Protein AF-A0A2V9R2Q7-F1 (afdb_monomer_lite)

pLDDT: mean 81.93, std 16.98, range [37.38, 98.0]

Radius of gyration: 19.78 Å; chains: 1; bounding box: 50×40×57 Å

Secondary structure (DSSP, 8-state):
-HHHHHHHHHHHS-HHHHHHHHHHGGGS---HHHHHHHHHHHHHHH-GGG--HHHHHHHHHTT--HHHHHHHHHHHHHHHHHHHHHHHTTPPP-S--SSPPPPPPTT--TT------PPSP----SS-PPP-TT----S--S------S---S-HHHHHHTTT-HHHHHHHHHHHHHHHS--SSS-HHHHHHHHHHHHHHTT-HHHHHHHHHHHHHTT--HHHHHHHHTTPPPTT--HHHHHHHHHHHHHHH-GGG--HHHHHHHHHTT--HHHHHHHHHHHHHHHHHHHHHHHTTPPPP-

Structure (mmCIF, N/CA/C/O backbone):
data_AF-A0A2V9R2Q7-F1
#
_entry.id   AF-A0A2V9R2Q7-F1
#
loop_
_atom_site.group_PDB
_atom_site.id
_atom_site.type_symbol
_atom_site.label_atom_id
_atom_site.label_alt_id
_atom_site.label_comp_id
_atom_site.label_asym_id
_atom_site.label_entity_id
_atom_site.label_seq_id
_atom_site.pdbx_PDB_ins_code
_atom_site.Cartn_x
_atom_site.Cartn_y
_atom_site.Cartn_z
_atom_site.occupancy
_atom_site.B_iso_or_equiv
_atom_site.auth_seq_id
_atom_site.auth_comp_id
_atom_site.auth_asym_id
_atom_site.auth_atom_id
_atom_site.pdbx_PDB_model_num
ATOM 1 N N . MET A 1 1 ? -7.959 -0.385 -14.660 1.00 57.62 1 MET A N 1
ATOM 2 C CA . MET A 1 1 ? -6.862 -0.738 -15.606 1.00 57.62 1 MET A CA 1
ATOM 3 C C . MET A 1 1 ? -6.967 -0.140 -17.021 1.00 57.62 1 MET A C 1
ATOM 5 O O . MET A 1 1 ? -5.921 0.057 -17.625 1.00 57.62 1 MET A O 1
ATOM 9 N N . SER A 1 2 ? -8.146 0.167 -17.587 1.00 67.38 2 SER A N 1
ATOM 10 C CA . SER A 1 2 ? -8.233 0.651 -18.987 1.00 67.38 2 SER A CA 1
ATOM 11 C C . SER A 1 2 ? -7.605 2.036 -19.244 1.00 67.38 2 SER A C 1
ATOM 13 O O . SER A 1 2 ? -7.045 2.232 -20.315 1.00 67.38 2 SER A O 1
ATOM 15 N N . ALA A 1 3 ? -7.574 2.942 -18.256 1.00 76.56 3 ALA A N 1
ATOM 16 C CA . ALA A 1 3 ? -6.964 4.275 -18.411 1.00 76.56 3 ALA A CA 1
ATOM 17 C C . ALA A 1 3 ? -5.464 4.257 -18.694 1.00 76.56 3 ALA A C 1
ATOM 19 O O . ALA A 1 3 ? -5.002 4.916 -19.617 1.00 76.56 3 ALA A O 1
ATOM 20 N N . HIS A 1 4 ? -4.689 3.489 -17.931 1.00 84.06 4 HIS A N 1
ATOM 21 C CA . HIS A 1 4 ? -3.241 3.446 -18.133 1.00 84.06 4 HIS A CA 1
ATOM 22 C C . HIS A 1 4 ? -2.857 2.776 -19.455 1.00 84.06 4 HIS A C 1
ATOM 24 O O . HIS A 1 4 ? -1.899 3.203 -20.091 1.00 84.06 4 HIS A O 1
ATOM 30 N N . ALA A 1 5 ? -3.643 1.798 -19.915 1.00 83.56 5 ALA A N 1
ATOM 31 C CA . ALA A 1 5 ? -3.468 1.226 -21.246 1.00 83.56 5 ALA A CA 1
ATOM 32 C C . ALA A 1 5 ? -3.786 2.242 -22.359 1.00 83.56 5 ALA A C 1
ATOM 34 O O . ALA A 1 5 ? -3.078 2.280 -23.359 1.00 83.56 5 ALA A O 1
ATOM 35 N N . GLU A 1 6 ? -4.789 3.106 -22.176 1.00 84.38 6 GLU A N 1
ATOM 36 C CA . GLU A 1 6 ? -5.067 4.208 -23.106 1.00 84.38 6 GLU A CA 1
ATOM 37 C C . GLU A 1 6 ? -3.964 5.269 -23.122 1.00 84.38 6 GLU A C 1
ATOM 39 O O . GLU A 1 6 ? -3.546 5.693 -24.197 1.00 84.38 6 GLU A O 1
ATOM 44 N N . PHE A 1 7 ? -3.427 5.654 -21.960 1.00 86.31 7 PHE A N 1
ATOM 45 C CA . PHE A 1 7 ? -2.270 6.553 -21.907 1.00 86.31 7 PHE A CA 1
ATOM 46 C C . PHE A 1 7 ? -1.055 5.951 -22.610 1.00 86.31 7 PHE A C 1
ATOM 48 O O . PHE A 1 7 ? -0.387 6.643 -23.376 1.00 86.31 7 PHE A O 1
ATOM 55 N N . LEU A 1 8 ? -0.800 4.657 -22.398 1.00 89.19 8 LEU A N 1
ATOM 56 C CA . LEU A 1 8 ? 0.270 3.947 -23.086 1.00 89.19 8 LEU A CA 1
ATOM 57 C C . LEU A 1 8 ? 0.033 3.913 -24.597 1.00 89.19 8 LEU A C 1
ATOM 59 O O . LEU A 1 8 ? 0.941 4.273 -25.334 1.00 89.19 8 LEU A O 1
ATOM 63 N N . ARG A 1 9 ? -1.177 3.567 -25.057 1.00 90.44 9 ARG A N 1
ATOM 64 C CA . ARG A 1 9 ? -1.550 3.595 -26.481 1.00 90.44 9 ARG A CA 1
ATOM 65 C C . ARG A 1 9 ? -1.327 4.979 -27.088 1.00 90.44 9 ARG A C 1
ATOM 67 O O . ARG A 1 9 ? -0.799 5.084 -28.188 1.00 90.44 9 ARG A O 1
ATOM 74 N N . ALA A 1 10 ? -1.735 6.038 -26.391 1.00 87.94 10 ALA A N 1
ATOM 75 C CA . ALA A 1 10 ? -1.569 7.409 -26.859 1.00 87.94 10 ALA A CA 1
ATOM 76 C C . ALA A 1 10 ? -0.090 7.830 -26.916 1.00 87.94 10 ALA A C 1
ATOM 78 O O . ALA A 1 10 ? 0.308 8.531 -27.841 1.00 87.94 10 ALA A O 1
ATOM 79 N N . ALA A 1 11 ? 0.734 7.393 -25.963 1.00 89.69 11 ALA A N 1
ATOM 80 C CA . ALA A 1 11 ? 2.162 7.700 -25.947 1.00 89.69 11 ALA A CA 1
ATOM 81 C C . ALA A 1 11 ? 2.956 6.883 -26.981 1.00 89.69 11 ALA A C 1
ATOM 83 O O . ALA A 1 11 ? 3.830 7.430 -27.650 1.00 89.69 11 ALA A O 1
ATOM 84 N N . SER A 1 12 ? 2.650 5.591 -27.130 1.00 90.75 12 SER A N 1
ATOM 85 C CA . SER A 1 12 ? 3.340 4.683 -28.054 1.00 90.75 12 SER A CA 1
ATOM 86 C C . SER A 1 12 ? 2.836 4.778 -29.491 1.00 90.75 12 SER A C 1
ATOM 88 O O . SER A 1 12 ? 3.541 4.363 -30.405 1.00 90.75 12 SER A O 1
ATOM 90 N N . GLN A 1 13 ? 1.614 5.287 -29.686 1.00 90.88 13 GLN A N 1
ATOM 91 C CA . GLN A 1 13 ? 0.861 5.190 -30.941 1.00 90.88 13 GLN A CA 1
ATOM 92 C C . GLN A 1 13 ? 0.660 3.731 -31.407 1.00 90.88 13 GLN A C 1
ATOM 94 O O . GLN A 1 13 ? 0.470 3.473 -32.593 1.00 90.88 13 GLN A O 1
ATOM 99 N N . ASP A 1 14 ? 0.666 2.772 -30.471 1.00 91.31 14 ASP A N 1
ATOM 100 C CA . ASP A 1 14 ? 0.547 1.337 -30.745 1.00 91.31 14 ASP A CA 1
ATOM 101 C C . ASP A 1 14 ? -0.506 0.675 -29.837 1.00 91.31 14 ASP A C 1
ATOM 103 O O . ASP A 1 14 ? -0.279 0.379 -28.657 1.00 91.31 14 ASP A O 1
ATOM 107 N N . THR A 1 15 ? -1.684 0.421 -30.416 1.00 90.44 15 THR A N 1
ATOM 108 C CA . THR A 1 15 ? -2.800 -0.275 -29.756 1.00 90.44 15 THR A CA 1
ATOM 109 C C . THR A 1 15 ? -2.480 -1.732 -29.448 1.00 90.44 15 THR A C 1
ATOM 111 O O . THR A 1 15 ? -2.948 -2.253 -28.432 1.00 90.44 15 THR A O 1
ATOM 114 N N . ASN A 1 16 ? -1.695 -2.404 -30.293 1.00 90.62 16 ASN A N 1
ATOM 115 C CA . ASN A 1 16 ? -1.351 -3.805 -30.091 1.00 90.62 16 ASN A CA 1
ATOM 116 C C . ASN A 1 16 ? -0.400 -3.944 -28.899 1.00 90.62 16 ASN A C 1
ATOM 118 O O . ASN A 1 16 ? -0.683 -4.718 -27.989 1.00 90.62 16 ASN A O 1
ATOM 122 N N . LEU A 1 17 ? 0.646 -3.116 -28.840 1.00 91.56 17 LEU A N 1
ATOM 123 C CA . LEU A 1 17 ? 1.552 -3.034 -27.694 1.00 91.56 17 LEU A CA 1
ATOM 124 C C . LEU A 1 17 ? 0.785 -2.767 -26.392 1.00 91.56 17 LEU A C 1
ATOM 126 O O . LEU A 1 17 ? 0.946 -3.502 -25.419 1.00 91.56 17 LEU A O 1
ATOM 130 N N . ALA A 1 18 ? -0.089 -1.754 -26.380 1.00 90.50 18 ALA A N 1
ATOM 131 C CA . ALA A 1 18 ? -0.873 -1.408 -25.195 1.00 90.50 18 ALA A CA 1
ATOM 132 C C . ALA A 1 18 ? -1.818 -2.542 -24.760 1.00 90.50 18 ALA A C 1
ATOM 134 O O . ALA A 1 18 ? -1.948 -2.825 -23.566 1.00 90.50 18 ALA A O 1
ATOM 135 N N . THR A 1 19 ? -2.448 -3.223 -25.722 1.00 89.00 19 THR A N 1
ATOM 136 C CA . THR A 1 19 ? -3.321 -4.374 -25.454 1.00 89.00 19 THR A CA 1
ATOM 137 C C . THR A 1 19 ? -2.524 -5.546 -24.896 1.00 89.00 19 THR A C 1
ATOM 139 O O . THR A 1 19 ? -2.920 -6.120 -23.884 1.00 89.00 19 THR A O 1
ATOM 142 N N . GLN A 1 20 ? -1.380 -5.871 -25.501 1.00 91.00 20 GLN A N 1
ATOM 143 C CA . GLN A 1 20 ? -0.543 -6.979 -25.055 1.00 91.00 20 GLN A CA 1
ATOM 144 C C . GLN A 1 20 ? 0.066 -6.712 -23.683 1.00 91.00 20 GLN A C 1
ATOM 146 O O . GLN A 1 20 ? -0.009 -7.591 -22.838 1.00 91.00 20 GLN A O 1
ATOM 151 N N . ILE A 1 21 ? 0.568 -5.506 -23.396 1.00 91.25 21 ILE A N 1
ATOM 152 C CA . ILE A 1 21 ? 1.040 -5.151 -22.046 1.00 91.25 21 ILE A CA 1
ATOM 153 C C . ILE A 1 21 ? -0.077 -5.300 -21.009 1.00 91.25 21 ILE A C 1
ATOM 155 O O . ILE A 1 21 ? 0.163 -5.826 -19.924 1.00 91.25 21 ILE A O 1
ATOM 159 N N . LYS A 1 22 ? -1.306 -4.888 -21.346 1.00 86.25 22 LYS A N 1
ATOM 160 C CA . LYS A 1 22 ? -2.466 -5.028 -20.457 1.00 86.25 22 LYS A CA 1
ATOM 161 C C . LYS A 1 22 ? -2.821 -6.490 -20.163 1.00 86.25 22 LYS A C 1
ATOM 163 O O . LYS A 1 22 ? -3.274 -6.775 -19.058 1.00 86.25 22 LYS A O 1
ATOM 168 N N . THR A 1 23 ? -2.682 -7.394 -21.134 1.00 85.38 23 THR A N 1
ATOM 169 C CA . THR A 1 23 ? -3.101 -8.800 -20.984 1.00 85.38 23 THR A CA 1
ATOM 170 C C . THR A 1 23 ? -1.978 -9.736 -20.547 1.00 85.38 23 THR A C 1
ATOM 172 O O . THR A 1 23 ? -2.193 -10.593 -19.700 1.00 85.38 23 THR A O 1
ATOM 175 N N . ASP A 1 24 ? -0.809 -9.615 -21.173 1.00 88.12 24 ASP A N 1
ATOM 176 C CA . ASP A 1 24 ? 0.385 -10.434 -20.961 1.00 88.12 24 ASP A CA 1
ATOM 177 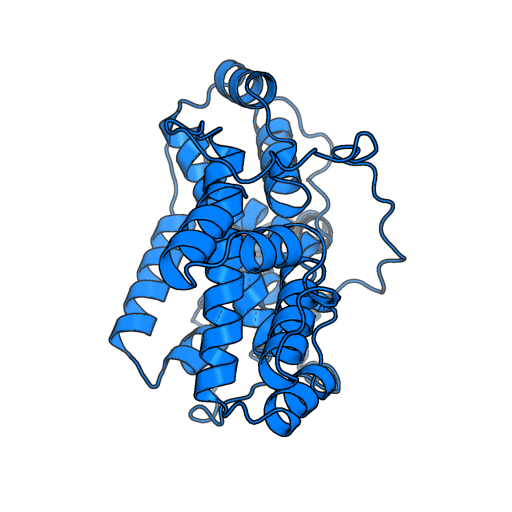C C . ASP A 1 24 ? 1.596 -9.746 -21.619 1.00 88.12 24 ASP A C 1
ATOM 179 O O . ASP A 1 24 ? 1.907 -9.965 -22.796 1.00 88.12 24 ASP A O 1
ATOM 183 N N . PHE A 1 25 ? 2.290 -8.899 -20.852 1.00 92.88 25 PHE A N 1
ATOM 184 C CA . PHE A 1 25 ? 3.418 -8.106 -21.351 1.00 92.88 25 PHE A CA 1
ATOM 185 C C . PHE A 1 25 ? 4.575 -8.951 -21.8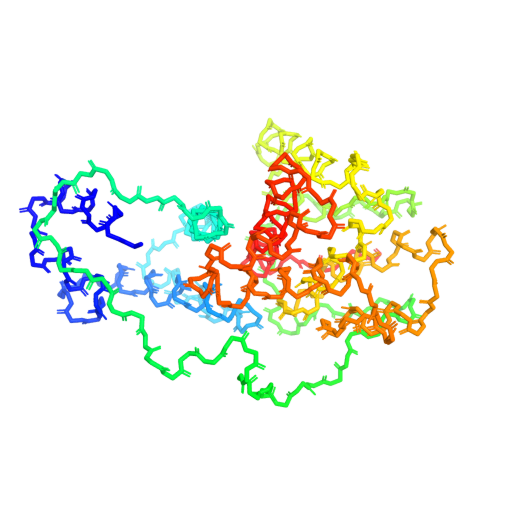98 1.00 92.88 25 PHE A C 1
ATOM 187 O O . PHE A 1 25 ? 5.379 -8.455 -22.684 1.00 92.88 25 PHE A O 1
ATOM 194 N N . ARG A 1 26 ? 4.654 -10.239 -21.545 1.00 93.81 26 ARG A N 1
ATOM 195 C CA . ARG A 1 26 ? 5.702 -11.148 -22.031 1.00 93.81 26 ARG A CA 1
ATOM 196 C C . ARG A 1 26 ? 5.558 -11.459 -23.518 1.00 93.81 26 ARG A C 1
ATOM 198 O O . ARG A 1 26 ? 6.527 -11.858 -24.155 1.00 93.81 26 ARG A O 1
ATOM 205 N N . LYS A 1 27 ? 4.363 -11.264 -24.084 1.00 92.62 27 LYS A N 1
ATOM 206 C CA . LYS A 1 27 ? 4.097 -11.443 -25.519 1.00 92.62 27 LYS A CA 1
ATOM 207 C C . LYS A 1 27 ? 4.351 -10.179 -26.344 1.00 92.62 27 LYS A C 1
ATOM 209 O O . LYS A 1 27 ? 4.437 -10.282 -27.561 1.00 92.62 27 LYS A O 1
ATOM 214 N N . ALA A 1 28 ? 4.560 -9.035 -25.690 1.00 93.25 28 ALA A N 1
ATOM 215 C CA . ALA A 1 28 ? 4.578 -7.705 -26.299 1.00 93.25 28 ALA A CA 1
ATOM 216 C C . ALA A 1 28 ? 5.848 -7.338 -27.092 1.00 93.25 28 ALA A C 1
ATOM 218 O O . ALA A 1 28 ? 5.994 -6.187 -27.491 1.00 93.25 28 ALA A O 1
ATOM 219 N N . GLY A 1 29 ? 6.766 -8.284 -27.332 1.00 92.75 29 GLY A N 1
ATOM 220 C CA . GLY A 1 29 ? 7.987 -8.028 -28.109 1.00 92.75 29 GLY A CA 1
ATOM 221 C C . GLY A 1 29 ? 8.909 -6.974 -27.483 1.00 92.75 29 GLY A C 1
ATOM 222 O O . GLY A 1 29 ? 9.545 -6.209 -28.203 1.00 92.75 29 GLY A O 1
ATOM 223 N N . LEU A 1 30 ? 8.939 -6.906 -26.150 1.00 95.00 30 LEU A N 1
ATOM 224 C CA . LEU A 1 30 ? 9.675 -5.892 -25.396 1.00 95.00 30 LEU A CA 1
ATOM 225 C C . LEU A 1 30 ? 11.192 -6.088 -25.475 1.00 95.00 30 LEU A C 1
ATOM 227 O O . LEU A 1 30 ? 11.686 -7.199 -25.679 1.00 95.00 30 LEU A O 1
ATOM 231 N N . SER A 1 31 ? 11.928 -4.999 -25.246 1.00 96.06 31 SER A N 1
ATOM 232 C CA . SER A 1 31 ? 13.369 -5.067 -25.000 1.00 96.06 31 SER A CA 1
ATOM 233 C C . SER A 1 31 ? 13.661 -5.887 -23.729 1.00 96.06 31 SER A C 1
ATOM 235 O O . SER A 1 31 ? 12.812 -5.968 -22.839 1.00 96.06 31 SER A O 1
ATOM 237 N N . ASP A 1 32 ? 14.851 -6.495 -23.613 1.00 95.44 32 ASP A N 1
ATOM 238 C CA . ASP A 1 32 ? 15.226 -7.213 -22.378 1.00 95.44 32 ASP A CA 1
ATOM 239 C C . ASP A 1 32 ? 15.135 -6.305 -21.129 1.00 95.44 32 ASP A C 1
ATOM 241 O O . ASP A 1 32 ? 14.500 -6.733 -20.164 1.00 95.44 32 ASP A O 1
ATOM 245 N N . PRO A 1 33 ? 15.608 -5.035 -21.142 1.00 97.31 33 PRO A N 1
ATOM 246 C CA . PRO A 1 33 ? 15.396 -4.110 -20.025 1.00 97.31 33 PRO A CA 1
ATOM 247 C C . PRO A 1 33 ? 13.925 -3.934 -19.626 1.00 97.31 33 PRO A C 1
ATOM 249 O O . PRO A 1 33 ? 13.593 -4.071 -18.447 1.00 97.31 33 PRO A O 1
ATOM 252 N N . ASP A 1 34 ? 13.028 -3.693 -20.585 1.00 96.19 34 ASP A N 1
ATOM 253 C CA . ASP A 1 34 ? 11.600 -3.498 -20.297 1.00 96.19 34 ASP A CA 1
ATOM 254 C C . ASP A 1 34 ? 10.945 -4.773 -19.759 1.00 96.19 34 ASP A C 1
ATOM 256 O O . ASP A 1 34 ? 10.146 -4.720 -18.821 1.00 96.19 34 ASP A O 1
ATOM 260 N N . LEU A 1 35 ? 11.316 -5.935 -20.306 1.00 95.75 35 LEU A N 1
ATOM 261 C CA . LEU A 1 35 ? 10.836 -7.224 -19.824 1.00 95.75 35 LEU A CA 1
ATOM 262 C C . LEU A 1 35 ? 11.260 -7.457 -18.366 1.00 95.75 35 LEU A C 1
ATOM 264 O O . LEU A 1 35 ? 10.413 -7.791 -17.537 1.00 95.75 35 LEU A O 1
ATOM 268 N N . ARG A 1 36 ? 12.539 -7.230 -18.025 1.00 96.38 36 ARG A N 1
ATOM 269 C CA . ARG A 1 36 ? 13.044 -7.382 -16.644 1.00 96.38 36 ARG A CA 1
ATOM 270 C C . ARG A 1 36 ? 12.410 -6.395 -15.680 1.00 96.38 36 ARG A C 1
ATOM 272 O O . ARG A 1 36 ? 12.083 -6.771 -14.553 1.00 96.38 36 ARG A O 1
ATOM 279 N N . MET A 1 37 ? 12.211 -5.155 -16.121 1.00 97.12 37 MET A N 1
ATOM 280 C CA . MET A 1 37 ? 11.496 -4.148 -15.346 1.00 97.12 37 MET A CA 1
ATOM 281 C C . MET A 1 37 ? 10.073 -4.616 -15.035 1.00 97.12 37 MET A C 1
ATOM 283 O O . MET A 1 37 ? 9.679 -4.598 -13.872 1.00 97.12 37 MET A O 1
ATOM 287 N N . LEU A 1 38 ? 9.311 -5.076 -16.031 1.00 96.19 38 LEU A N 1
ATOM 288 C CA . LEU A 1 38 ? 7.926 -5.506 -15.824 1.00 96.19 38 LEU A CA 1
ATOM 289 C C . LEU A 1 38 ? 7.808 -6.802 -15.006 1.00 96.19 38 LEU A C 1
ATOM 291 O O . LEU A 1 38 ? 6.899 -6.902 -14.185 1.00 96.19 38 LEU A O 1
ATOM 295 N N . GLU A 1 39 ? 8.743 -7.751 -15.137 1.00 94.69 39 GLU A N 1
ATOM 296 C CA . GLU A 1 39 ? 8.831 -8.927 -14.250 1.00 94.69 39 GLU A CA 1
ATOM 297 C C . GLU A 1 39 ? 9.019 -8.512 -12.780 1.00 94.69 39 GLU A C 1
ATOM 299 O O . GLU A 1 39 ? 8.362 -9.046 -11.881 1.00 94.69 39 GLU A O 1
ATOM 304 N N . PHE A 1 40 ? 9.886 -7.528 -12.526 1.00 95.12 40 PHE A N 1
ATOM 305 C CA . PHE A 1 40 ? 10.083 -6.978 -11.187 1.00 95.12 40 PHE A CA 1
ATOM 306 C C . PHE A 1 40 ? 8.846 -6.221 -10.682 1.00 95.12 40 PHE A C 1
ATOM 308 O O . PHE A 1 40 ? 8.428 -6.428 -9.542 1.00 95.12 40 PHE A O 1
ATOM 315 N N . VAL A 1 41 ? 8.238 -5.373 -11.521 1.00 95.62 41 VAL A N 1
ATOM 316 C CA . VAL A 1 41 ? 7.017 -4.609 -11.203 1.00 95.62 41 VAL A CA 1
ATOM 317 C C . VAL A 1 41 ? 5.874 -5.555 -10.828 1.00 95.62 41 VAL A C 1
ATOM 319 O O . VAL A 1 41 ? 5.200 -5.327 -9.824 1.00 95.62 41 VAL A O 1
ATOM 322 N N . GLU A 1 42 ? 5.675 -6.635 -11.589 1.00 93.38 42 GLU A N 1
ATOM 323 C CA . GLU A 1 42 ? 4.667 -7.664 -11.313 1.00 93.38 42 GLU A CA 1
ATOM 324 C C . GLU A 1 42 ? 4.905 -8.313 -9.943 1.00 93.38 42 GLU A C 1
ATOM 326 O O . GLU A 1 42 ? 3.997 -8.350 -9.105 1.00 93.38 42 GLU A O 1
ATOM 331 N N . LYS A 1 43 ? 6.147 -8.737 -9.669 1.00 91.38 43 LYS A N 1
ATOM 332 C CA . LYS A 1 43 ? 6.535 -9.319 -8.379 1.00 91.38 43 LYS A CA 1
ATOM 333 C C . LYS A 1 43 ? 6.311 -8.346 -7.219 1.00 91.38 43 LYS A C 1
ATOM 335 O O . LYS A 1 43 ? 5.729 -8.730 -6.208 1.00 91.38 43 LYS A O 1
ATOM 340 N N . LEU A 1 44 ? 6.722 -7.086 -7.360 1.00 91.56 44 LEU A N 1
ATOM 341 C CA . LEU A 1 44 ? 6.551 -6.049 -6.338 1.00 91.56 44 LEU A CA 1
ATOM 342 C C . LEU A 1 44 ? 5.069 -5.698 -6.107 1.00 91.56 44 LEU A C 1
ATOM 344 O O . LEU A 1 44 ? 4.651 -5.422 -4.981 1.00 91.56 44 LEU A O 1
ATOM 348 N N . ALA A 1 45 ? 4.249 -5.714 -7.158 1.00 90.62 45 ALA A N 1
ATOM 349 C CA . ALA A 1 45 ? 2.824 -5.431 -7.056 1.00 90.62 45 ALA A CA 1
ATOM 350 C C . ALA A 1 45 ? 2.063 -6.561 -6.342 1.00 90.62 45 ALA A C 1
ATOM 352 O O . ALA A 1 45 ? 1.245 -6.263 -5.463 1.00 90.62 45 ALA A O 1
ATOM 353 N N . GLN A 1 46 ? 2.346 -7.820 -6.692 1.00 86.38 46 GLN A N 1
ATOM 354 C CA . GLN A 1 46 ? 1.598 -8.997 -6.230 1.00 86.38 46 GLN A CA 1
ATOM 355 C C . GLN A 1 46 ? 2.162 -9.625 -4.951 1.00 86.38 46 GLN A C 1
ATOM 357 O O . GLN A 1 46 ? 1.408 -10.098 -4.106 1.00 86.38 46 GLN A O 1
ATOM 362 N N . SER A 1 47 ? 3.483 -9.666 -4.798 1.00 86.19 47 SER A N 1
ATOM 363 C CA . SER A 1 47 ? 4.158 -10.367 -3.700 1.00 86.19 47 SER A CA 1
ATOM 364 C C . SER A 1 47 ? 5.425 -9.624 -3.262 1.00 86.19 47 SER A C 1
ATOM 366 O O . SER A 1 47 ? 6.530 -10.170 -3.356 1.00 86.19 47 SER A O 1
ATOM 368 N N . PRO A 1 48 ? 5.297 -8.380 -2.759 1.00 87.56 48 PRO A N 1
ATOM 369 C CA . PRO A 1 48 ? 6.446 -7.547 -2.403 1.00 87.56 48 PRO A CA 1
ATOM 370 C C . PRO A 1 48 ? 7.368 -8.196 -1.362 1.00 87.56 48 PRO A C 1
ATOM 372 O O . PRO A 1 48 ? 8.573 -7.975 -1.384 1.00 87.56 48 PRO A O 1
ATOM 375 N N . TRP A 1 49 ? 6.838 -9.055 -0.489 1.00 84.94 49 TRP A N 1
ATOM 376 C CA . TRP A 1 49 ? 7.613 -9.782 0.524 1.00 84.94 49 TRP A CA 1
ATOM 377 C C . TRP A 1 49 ? 8.548 -10.862 -0.036 1.00 84.94 49 TRP A C 1
ATOM 379 O O . TRP A 1 49 ? 9.340 -11.422 0.720 1.00 84.94 49 TRP A O 1
ATOM 389 N N . LEU A 1 50 ? 8.442 -11.187 -1.329 1.00 84.25 50 LEU A N 1
ATOM 390 C CA . LEU A 1 50 ? 9.350 -12.102 -2.025 1.00 84.25 50 LEU A CA 1
ATOM 391 C C . LEU A 1 50 ? 10.504 -11.372 -2.721 1.00 84.25 50 LEU A C 1
ATOM 393 O O . LEU A 1 50 ? 11.351 -12.044 -3.313 1.00 84.25 50 LEU A O 1
ATOM 397 N N . VAL A 1 51 ? 10.519 -10.034 -2.725 1.00 83.88 51 VAL A N 1
ATOM 398 C CA . VAL A 1 51 ? 11.606 -9.251 -3.328 1.00 83.88 51 VAL A CA 1
ATOM 399 C C . VAL A 1 51 ? 12.895 -9.472 -2.537 1.00 83.88 51 VAL A C 1
ATOM 401 O O . VAL A 1 51 ? 12.915 -9.374 -1.311 1.00 83.88 51 VAL A O 1
ATOM 404 N N . VAL A 1 52 ? 13.965 -9.799 -3.255 1.00 82.25 52 VAL A N 1
ATOM 405 C CA . VAL A 1 52 ? 15.284 -10.148 -2.717 1.00 82.25 52 VAL A CA 1
ATOM 406 C C . VAL A 1 52 ? 16.395 -9.546 -3.581 1.00 82.25 52 VAL A C 1
ATOM 408 O O . VAL A 1 52 ? 16.171 -9.105 -4.708 1.00 82.25 52 VAL A O 1
ATOM 411 N N . GLU A 1 53 ? 17.633 -9.578 -3.088 1.00 80.50 53 GLU A N 1
ATOM 412 C CA . GLU A 1 53 ? 18.800 -9.005 -3.775 1.00 80.50 53 GLU A CA 1
ATOM 413 C C . GLU A 1 53 ? 19.012 -9.503 -5.209 1.00 80.50 53 GLU A C 1
ATOM 415 O O . GLU A 1 53 ? 19.403 -8.733 -6.091 1.00 80.50 53 GLU A O 1
ATOM 420 N N . THR A 1 54 ? 18.713 -10.773 -5.485 1.00 84.81 54 THR A N 1
ATOM 421 C CA . THR A 1 54 ? 18.863 -11.321 -6.837 1.00 84.81 54 THR A CA 1
ATOM 422 C C . THR A 1 54 ? 17.947 -10.653 -7.857 1.00 84.81 54 THR A C 1
ATOM 424 O O . THR A 1 54 ? 18.323 -10.574 -9.024 1.00 84.81 54 THR A O 1
ATOM 427 N N . ASP A 1 55 ? 16.775 -10.153 -7.453 1.00 88.88 55 ASP A N 1
ATOM 428 C CA . ASP A 1 55 ? 15.855 -9.476 -8.376 1.00 88.88 55 ASP A CA 1
ATOM 429 C C . ASP A 1 55 ? 16.457 -8.176 -8.910 1.00 88.88 55 ASP A C 1
ATOM 431 O O . ASP A 1 55 ? 16.299 -7.822 -10.073 1.00 88.88 55 ASP A O 1
ATOM 435 N N . ILE A 1 56 ? 17.219 -7.484 -8.078 1.00 87.06 56 ILE A N 1
ATOM 436 C CA . ILE A 1 56 ? 17.764 -6.174 -8.427 1.00 87.06 56 ILE A CA 1
ATOM 437 C C . ILE A 1 56 ? 19.134 -6.312 -9.077 1.00 87.06 56 ILE A C 1
ATOM 439 O O . ILE A 1 56 ? 19.458 -5.549 -9.983 1.00 87.06 56 ILE A O 1
ATOM 443 N N . LYS A 1 57 ? 19.906 -7.353 -8.729 1.00 88.31 57 LYS A N 1
ATOM 444 C CA . LYS A 1 57 ? 21.051 -7.776 -9.551 1.00 88.31 57 LYS A CA 1
ATOM 445 C C . LYS A 1 57 ? 20.622 -8.012 -11.004 1.00 88.31 57 LYS A C 1
ATOM 447 O O . LYS A 1 57 ? 21.342 -7.589 -11.904 1.00 88.31 57 LYS A O 1
ATOM 452 N N . ARG A 1 58 ? 19.439 -8.598 -11.239 1.00 91.25 58 ARG A N 1
ATOM 453 C CA . ARG A 1 58 ? 18.875 -8.756 -12.594 1.00 91.25 58 ARG A CA 1
ATOM 454 C C . ARG A 1 58 ? 18.528 -7.416 -13.247 1.00 91.25 58 ARG A C 1
ATOM 456 O O . ARG A 1 58 ? 18.864 -7.233 -14.409 1.00 91.25 58 ARG A O 1
ATOM 463 N N . LEU A 1 59 ? 17.937 -6.465 -12.518 1.00 93.12 59 LEU A N 1
ATOM 464 C CA . LEU A 1 59 ? 17.693 -5.113 -13.050 1.00 93.12 59 LEU A CA 1
ATOM 465 C C . LEU A 1 59 ? 18.999 -4.396 -13.430 1.00 93.12 59 LEU A C 1
ATOM 467 O O . LEU A 1 59 ? 19.089 -3.807 -14.505 1.00 93.12 59 LEU A O 1
ATOM 471 N N . ARG A 1 60 ? 20.044 -4.499 -12.601 1.00 92.69 60 ARG A N 1
ATOM 472 C CA . ARG A 1 60 ? 21.366 -3.929 -12.911 1.00 92.69 60 ARG A CA 1
ATOM 473 C C . ARG A 1 60 ? 22.007 -4.584 -14.132 1.00 92.69 60 ARG A C 1
ATOM 475 O O . ARG A 1 60 ? 22.552 -3.888 -14.981 1.00 92.69 60 ARG A O 1
ATOM 482 N N . GLN A 1 61 ? 21.911 -5.909 -14.247 1.00 95.75 61 GLN A N 1
ATOM 483 C CA . GLN A 1 61 ? 22.373 -6.651 -15.428 1.00 95.75 61 GLN A CA 1
ATOM 484 C C . GLN A 1 61 ? 21.626 -6.238 -16.702 1.00 95.75 61 GLN A C 1
ATOM 486 O O . GLN A 1 61 ? 22.226 -6.221 -17.771 1.00 95.75 61 GLN A O 1
ATOM 491 N N . ALA A 1 62 ? 20.356 -5.851 -16.573 1.00 96.56 62 ALA A N 1
ATOM 492 C CA . ALA A 1 62 ? 19.548 -5.306 -17.658 1.00 96.56 62 ALA A CA 1
ATOM 493 C C . ALA A 1 62 ? 19.825 -3.813 -17.949 1.00 96.56 62 ALA A C 1
ATOM 495 O O . ALA A 1 62 ? 19.191 -3.227 -18.820 1.00 96.56 62 ALA A O 1
ATOM 496 N N . GLY A 1 63 ? 20.774 -3.184 -17.243 1.00 96.19 63 GLY A N 1
ATOM 497 C CA . GLY A 1 63 ? 21.248 -1.825 -17.521 1.00 96.19 63 GLY A CA 1
ATOM 498 C C . GLY A 1 63 ? 20.644 -0.716 -16.655 1.00 96.19 63 GLY A C 1
ATOM 499 O O . GLY A 1 63 ? 20.993 0.448 -16.854 1.00 96.19 63 GLY A O 1
ATOM 500 N N . PHE A 1 64 ? 19.783 -1.029 -15.681 1.00 92.31 64 PHE A N 1
ATOM 501 C CA . PHE A 1 64 ? 19.265 -0.015 -14.759 1.00 92.31 64 PHE A CA 1
ATOM 502 C C . PHE A 1 64 ? 20.303 0.353 -13.690 1.00 92.31 64 PHE A C 1
ATOM 504 O O . PHE A 1 64 ? 20.842 -0.513 -13.002 1.00 92.31 64 PHE A O 1
ATOM 511 N N . ASN A 1 65 ? 20.553 1.652 -13.517 1.00 86.00 65 ASN A N 1
ATOM 512 C CA . ASN A 1 65 ? 21.315 2.169 -12.379 1.00 86.00 65 ASN A CA 1
ATOM 513 C C . ASN A 1 65 ? 20.425 2.290 -11.126 1.00 86.00 65 ASN A C 1
ATOM 515 O O . ASN A 1 65 ? 19.208 2.106 -11.192 1.00 86.00 65 ASN A O 1
ATOM 519 N N . ASP A 1 66 ? 21.020 2.630 -9.983 1.00 81.56 66 ASP A N 1
ATOM 520 C CA . ASP A 1 66 ? 20.302 2.682 -8.701 1.00 81.56 66 ASP A CA 1
ATOM 521 C C . ASP A 1 66 ? 19.159 3.708 -8.692 1.00 81.56 66 ASP A C 1
ATOM 523 O O . ASP A 1 66 ? 18.090 3.438 -8.147 1.00 81.56 66 ASP A O 1
ATOM 527 N N . VAL A 1 67 ? 19.332 4.845 -9.375 1.00 81.38 67 VAL A N 1
ATOM 528 C CA . VAL A 1 67 ? 18.270 5.853 -9.551 1.00 81.38 67 VAL A CA 1
ATOM 529 C C . VAL A 1 67 ? 17.110 5.294 -10.380 1.00 81.38 67 VAL A C 1
ATOM 531 O O . VAL A 1 67 ? 15.948 5.465 -10.020 1.00 81.38 67 VAL A O 1
ATOM 534 N N . GLY A 1 68 ? 17.405 4.583 -11.471 1.00 86.12 68 GLY A N 1
ATOM 535 C CA . GLY A 1 68 ? 16.401 3.919 -12.298 1.00 86.12 68 GLY A CA 1
ATOM 536 C C . GLY A 1 68 ? 15.632 2.852 -11.520 1.00 86.12 68 GLY A C 1
ATOM 537 O O . GLY A 1 68 ? 14.408 2.807 -11.585 1.00 86.12 68 GLY A O 1
ATOM 538 N N . ILE A 1 69 ? 16.327 2.049 -10.713 1.00 88.44 69 ILE A N 1
ATOM 539 C CA . ILE A 1 69 ? 15.710 1.045 -9.834 1.00 88.44 69 ILE A CA 1
ATOM 540 C C . ILE A 1 69 ? 14.809 1.708 -8.786 1.00 88.44 69 ILE A C 1
ATOM 542 O O . ILE A 1 69 ? 13.678 1.263 -8.581 1.00 88.44 69 ILE A O 1
ATOM 546 N N . LEU A 1 70 ? 15.264 2.802 -8.166 1.00 84.06 70 LEU A N 1
ATOM 547 C CA . LEU A 1 70 ? 14.449 3.592 -7.243 1.00 84.06 70 LEU A CA 1
ATOM 548 C C . LEU A 1 70 ? 13.168 4.095 -7.926 1.00 84.06 70 LEU A C 1
ATOM 550 O O . LEU A 1 70 ? 12.081 3.948 -7.366 1.00 84.06 70 LEU A O 1
ATOM 554 N N . HIS A 1 71 ? 13.266 4.629 -9.147 1.00 86.69 71 HIS A N 1
ATOM 555 C CA . HIS A 1 71 ? 12.100 5.065 -9.920 1.00 86.69 71 HIS A CA 1
ATOM 556 C C . HIS A 1 71 ? 11.147 3.911 -10.254 1.00 86.69 71 HIS A C 1
ATOM 558 O O . HIS A 1 71 ? 9.934 4.091 -10.154 1.00 86.69 71 HIS A O 1
ATOM 564 N N . ILE A 1 72 ? 11.665 2.724 -10.589 1.00 92.12 72 ILE A N 1
ATOM 565 C CA . ILE A 1 72 ? 10.843 1.527 -10.817 1.00 92.12 72 ILE A CA 1
ATOM 566 C C . ILE A 1 72 ? 10.058 1.175 -9.549 1.00 92.12 72 ILE A C 1
ATOM 568 O O . ILE A 1 72 ? 8.844 0.968 -9.622 1.00 92.12 72 ILE A O 1
ATOM 572 N N . VAL A 1 73 ? 10.709 1.146 -8.381 1.00 90.94 73 VAL A N 1
ATOM 573 C CA . VAL A 1 73 ? 10.049 0.827 -7.104 1.00 90.94 73 VAL A CA 1
ATOM 574 C C . VAL A 1 73 ? 8.995 1.874 -6.744 1.00 90.94 73 VAL A C 1
ATOM 576 O O . VAL A 1 73 ? 7.846 1.516 -6.474 1.00 90.94 73 VAL A O 1
ATOM 579 N N . LEU A 1 74 ? 9.357 3.161 -6.772 1.00 88.62 74 LEU A N 1
ATOM 580 C CA . LEU A 1 74 ? 8.451 4.258 -6.422 1.00 88.62 74 LEU A CA 1
ATOM 581 C C . LEU A 1 74 ? 7.265 4.343 -7.385 1.00 88.62 74 LEU A C 1
ATOM 583 O O . LEU A 1 74 ? 6.126 4.450 -6.934 1.00 88.62 74 LEU A O 1
ATOM 587 N N . GLY A 1 75 ? 7.509 4.236 -8.694 1.00 91.69 75 GLY A N 1
ATOM 588 C CA . GLY A 1 75 ? 6.463 4.248 -9.714 1.00 91.69 75 GLY A CA 1
ATOM 589 C C . GLY A 1 75 ? 5.498 3.075 -9.554 1.00 91.69 75 GLY A C 1
ATOM 590 O O . GLY A 1 75 ? 4.283 3.272 -9.514 1.00 91.69 75 GLY A O 1
ATOM 591 N N . SER A 1 76 ? 6.027 1.863 -9.363 1.00 93.31 76 SER A N 1
ATOM 592 C CA . SER A 1 76 ? 5.214 0.659 -9.133 1.00 93.31 76 SER A CA 1
ATOM 593 C C . SER A 1 76 ? 4.344 0.785 -7.885 1.00 93.31 76 SER A C 1
ATOM 595 O O . SER A 1 76 ? 3.144 0.504 -7.924 1.00 93.31 76 SER A O 1
ATOM 597 N N . ALA A 1 77 ? 4.933 1.231 -6.773 1.00 92.88 77 ALA A N 1
ATOM 598 C CA . ALA A 1 77 ? 4.202 1.448 -5.533 1.00 92.88 77 ALA A CA 1
ATOM 599 C C . ALA A 1 77 ? 3.140 2.547 -5.706 1.00 92.88 77 ALA A C 1
ATOM 601 O O . ALA A 1 77 ? 2.029 2.421 -5.190 1.00 92.88 77 ALA A O 1
ATOM 602 N N . HIS A 1 78 ? 3.442 3.622 -6.435 1.00 92.88 78 HIS A N 1
ATOM 603 C CA . HIS A 1 78 ? 2.511 4.729 -6.637 1.00 92.88 78 HIS A CA 1
ATOM 604 C C . HIS A 1 78 ? 1.286 4.313 -7.463 1.00 92.88 78 HIS A C 1
ATOM 606 O O . HIS A 1 78 ? 0.154 4.576 -7.056 1.00 92.88 78 HIS A O 1
ATOM 612 N N . PHE A 1 79 ? 1.469 3.578 -8.564 1.00 92.19 79 PHE A N 1
ATOM 613 C CA . PHE A 1 79 ? 0.330 3.022 -9.306 1.00 92.19 79 PHE A CA 1
ATOM 614 C C . PHE A 1 79 ? -0.466 2.016 -8.467 1.00 92.19 79 PHE A C 1
ATOM 616 O O . PHE A 1 79 ? -1.690 1.957 -8.565 1.00 92.19 79 PHE A O 1
ATOM 623 N N . ASN A 1 80 ? 0.198 1.265 -7.584 1.00 92.81 80 ASN A N 1
ATOM 624 C CA . ASN A 1 80 ? -0.469 0.379 -6.632 1.00 92.81 80 ASN A CA 1
ATOM 625 C C . ASN A 1 80 ? -1.393 1.143 -5.658 1.00 92.81 80 ASN A C 1
ATOM 627 O O . ASN A 1 80 ? -2.493 0.657 -5.378 1.00 92.81 80 ASN A O 1
ATOM 631 N N . TYR A 1 81 ? -0.979 2.332 -5.203 1.00 94.50 81 TYR A N 1
ATOM 632 C CA . TYR A 1 81 ? -1.798 3.268 -4.422 1.00 94.50 81 TYR A CA 1
ATOM 633 C C . TYR A 1 81 ? -2.979 3.815 -5.227 1.00 94.50 81 TYR A C 1
ATOM 635 O O . TYR A 1 81 ? -4.120 3.717 -4.780 1.00 94.50 81 TYR A O 1
ATOM 643 N N . LEU A 1 82 ? -2.724 4.352 -6.425 1.00 92.38 82 LEU A N 1
ATOM 644 C CA . LEU A 1 82 ? -3.760 4.971 -7.259 1.00 92.38 82 LEU A CA 1
ATOM 645 C C . LEU A 1 82 ? -4.839 3.974 -7.685 1.00 92.38 82 LEU A C 1
ATOM 647 O O . LEU A 1 82 ? -6.021 4.305 -7.649 1.00 92.38 82 LEU A O 1
ATOM 651 N N . ASN A 1 83 ? -4.452 2.747 -8.038 1.00 90.25 83 ASN A N 1
ATOM 652 C CA . ASN A 1 83 ? -5.410 1.707 -8.411 1.00 90.25 83 ASN A CA 1
ATOM 653 C C . ASN A 1 83 ? -6.319 1.335 -7.228 1.00 90.25 83 ASN A C 1
ATOM 655 O O . ASN A 1 83 ? -7.527 1.242 -7.402 1.00 90.25 83 ASN A O 1
ATOM 659 N N . ARG A 1 84 ? -5.768 1.208 -6.010 1.00 92.94 84 ARG A N 1
ATOM 660 C CA . ARG A 1 84 ? -6.561 0.946 -4.790 1.00 92.94 84 ARG A CA 1
ATOM 661 C C . ARG A 1 84 ? -7.501 2.084 -4.445 1.00 92.94 84 ARG A C 1
ATOM 663 O O . ARG A 1 84 ? -8.621 1.826 -4.025 1.00 92.94 84 ARG A O 1
ATOM 670 N N . MET A 1 85 ? -7.052 3.321 -4.637 1.00 93.00 85 MET A N 1
ATOM 671 C CA . MET A 1 85 ? -7.911 4.490 -4.506 1.00 93.00 85 MET A CA 1
ATOM 672 C C . MET A 1 85 ? -9.065 4.405 -5.504 1.00 93.00 85 MET A C 1
ATOM 674 O O . MET A 1 85 ? -10.217 4.432 -5.090 1.00 93.00 85 MET A O 1
ATOM 678 N N . ALA A 1 86 ? -8.767 4.242 -6.794 1.00 89.38 86 ALA A N 1
ATOM 679 C CA . ALA A 1 86 ? -9.780 4.205 -7.844 1.00 89.38 86 ALA A CA 1
ATOM 680 C C . ALA A 1 86 ? -10.815 3.092 -7.628 1.00 89.38 86 ALA A C 1
ATOM 682 O O . ALA A 1 86 ? -12.014 3.367 -7.661 1.00 89.38 86 ALA A O 1
ATOM 683 N N . ASP A 1 87 ? -10.357 1.871 -7.350 1.00 88.38 87 ASP A N 1
ATOM 684 C CA . ASP A 1 87 ? -11.236 0.728 -7.104 1.00 88.38 87 ASP A CA 1
ATOM 685 C C . ASP A 1 87 ? -11.998 0.888 -5.773 1.00 88.38 87 ASP A C 1
ATOM 687 O O . ASP A 1 87 ? -13.190 0.604 -5.691 1.00 88.38 87 ASP A O 1
ATOM 691 N N . GLY A 1 88 ? -11.334 1.402 -4.733 1.00 86.62 88 GLY A N 1
ATOM 692 C CA . GLY A 1 88 ? -11.873 1.513 -3.378 1.00 86.62 88 GLY A CA 1
ATOM 693 C C . GLY A 1 88 ? -12.978 2.549 -3.192 1.00 86.62 88 GLY A C 1
ATOM 694 O O . GLY A 1 88 ? -13.801 2.391 -2.295 1.00 86.62 88 GLY A O 1
ATOM 695 N N . ILE A 1 89 ? -13.015 3.586 -4.034 1.00 85.38 89 ILE A N 1
ATOM 696 C CA . ILE A 1 89 ? -14.114 4.568 -4.077 1.00 85.38 89 ILE A CA 1
ATOM 697 C C . ILE A 1 89 ? -14.999 4.425 -5.326 1.00 85.38 89 ILE A C 1
ATOM 699 O O . ILE A 1 89 ? -15.891 5.241 -5.541 1.00 85.38 89 ILE A O 1
ATOM 703 N N . GLY A 1 90 ? -14.771 3.396 -6.149 1.00 81.25 90 GLY A N 1
ATOM 704 C CA . GLY A 1 90 ? -15.610 3.089 -7.307 1.00 81.25 90 GLY A CA 1
ATOM 705 C C . GLY A 1 90 ? -15.570 4.144 -8.417 1.00 81.25 90 GLY A C 1
ATOM 706 O O . GLY A 1 90 ? -16.611 4.441 -9.006 1.00 81.25 90 GLY A O 1
ATOM 707 N N . ILE A 1 91 ? -14.396 4.719 -8.717 1.00 79.94 91 ILE A N 1
ATOM 708 C CA . ILE A 1 91 ? -14.245 5.659 -9.842 1.00 79.94 91 ILE A CA 1
ATOM 709 C C . ILE A 1 91 ? -14.665 4.956 -11.140 1.00 79.94 91 ILE A C 1
ATOM 711 O O . ILE A 1 91 ? -14.042 3.983 -11.568 1.00 79.94 91 ILE A O 1
ATOM 715 N N . LYS A 1 92 ? -15.716 5.472 -11.786 1.00 73.12 92 LYS A N 1
ATOM 716 C CA . LYS A 1 92 ? -16.216 4.965 -13.071 1.00 73.12 92 LYS A CA 1
ATOM 717 C C . LYS A 1 92 ? -15.463 5.618 -14.229 1.00 73.12 92 LYS A C 1
ATOM 719 O O . LYS A 1 92 ? -15.123 6.796 -14.171 1.00 73.12 92 LYS A O 1
ATOM 724 N N . PHE A 1 93 ? -15.231 4.854 -15.294 1.00 70.25 93 PHE A N 1
ATOM 725 C CA . PHE A 1 93 ? -14.712 5.395 -16.549 1.00 70.25 93 PHE A CA 1
ATOM 726 C C . PHE A 1 93 ? -15.784 6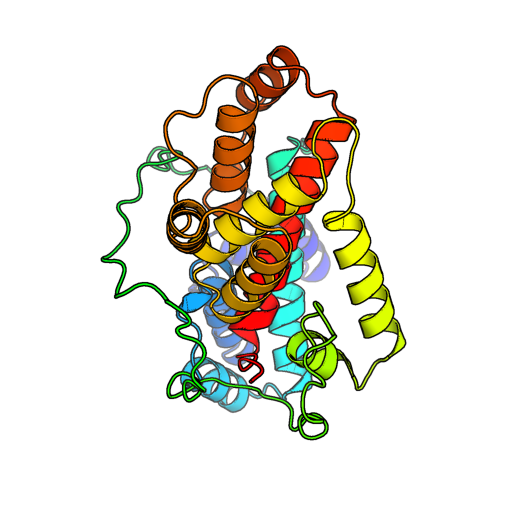.253 -17.231 1.00 70.25 93 PHE A C 1
ATOM 728 O O . PHE A 1 93 ? -16.924 5.815 -17.377 1.00 70.25 93 PHE A O 1
ATOM 735 N N . ASP A 1 94 ? -15.413 7.451 -17.673 1.00 73.94 94 ASP A N 1
ATOM 736 C CA . ASP A 1 94 ? -16.306 8.442 -18.285 1.00 73.94 94 ASP A CA 1
ATOM 737 C C . ASP A 1 94 ? -15.959 8.761 -19.754 1.00 73.94 94 ASP A C 1
ATOM 739 O O . ASP A 1 94 ? -16.529 9.674 -20.350 1.00 73.94 94 ASP A O 1
ATOM 743 N N . TYR A 1 95 ? -15.074 7.979 -20.383 1.00 73.44 95 TYR A N 1
ATOM 744 C CA . TYR A 1 95 ? -14.652 8.157 -21.777 1.00 73.44 95 TYR A CA 1
ATOM 745 C C . TYR A 1 95 ? -14.699 6.851 -22.587 1.00 73.44 95 TYR A C 1
ATOM 747 O O . TYR A 1 95 ? -14.679 5.744 -22.048 1.00 73.44 95 TYR A O 1
ATOM 755 N N . LYS A 1 96 ? -14.764 6.987 -23.918 1.00 75.88 96 LYS A N 1
ATOM 756 C CA . LYS A 1 96 ? -14.750 5.860 -24.866 1.00 75.88 96 LYS A CA 1
ATOM 757 C C . LYS A 1 96 ? -13.315 5.417 -25.160 1.00 75.88 96 LYS A C 1
ATOM 759 O O . LYS A 1 96 ? -12.440 6.258 -25.339 1.00 75.88 96 LYS A O 1
ATOM 764 N N . THR A 1 97 ? -13.095 4.108 -25.244 1.00 75.88 97 THR A N 1
ATOM 765 C CA . THR A 1 97 ? -11.787 3.481 -25.478 1.00 75.88 97 THR A CA 1
ATOM 766 C C . THR A 1 97 ? -11.945 2.248 -26.364 1.00 75.88 97 THR A C 1
ATOM 768 O O . THR A 1 97 ? -12.923 1.512 -26.222 1.00 75.88 97 THR A O 1
ATOM 771 N N . ASP A 1 98 ? -10.978 2.028 -27.258 1.00 78.69 98 ASP A N 1
ATOM 772 C CA . ASP A 1 98 ? -10.899 0.825 -28.100 1.00 78.69 98 ASP A CA 1
ATOM 773 C C . ASP A 1 98 ? -10.125 -0.313 -27.409 1.00 78.69 98 ASP A C 1
ATOM 775 O O . ASP A 1 98 ? -10.078 -1.440 -27.906 1.00 78.69 98 ASP A O 1
ATOM 779 N N . ILE A 1 99 ? -9.508 -0.041 -26.253 1.00 78.44 99 ILE A N 1
ATOM 780 C CA . ILE A 1 99 ? -8.808 -1.047 -25.460 1.00 78.44 99 ILE A CA 1
ATOM 781 C C . ILE A 1 99 ? -9.856 -1.941 -24.771 1.00 78.44 99 ILE A C 1
ATOM 783 O O . ILE A 1 99 ? -10.645 -1.441 -23.962 1.00 78.44 99 ILE A O 1
ATOM 787 N N . PRO A 1 100 ? -9.837 -3.271 -24.999 1.00 76.19 100 PRO A N 1
ATOM 788 C CA . PRO A 1 100 ? -10.822 -4.189 -24.431 1.00 76.19 100 PRO A CA 1
ATOM 789 C C . PRO A 1 100 ? -10.898 -4.086 -22.911 1.00 76.19 100 PRO A C 1
ATOM 791 O O . PRO A 1 100 ? -9.864 -3.998 -22.249 1.00 76.19 100 PRO A O 1
ATOM 794 N N . GLU A 1 101 ? -12.096 -4.129 -22.333 1.00 71.56 101 GLU A N 1
ATOM 795 C CA . GLU A 1 101 ? -12.267 -4.100 -20.879 1.00 71.56 101 GLU A CA 1
ATOM 796 C C . GLU A 1 101 ? -11.542 -5.279 -20.205 1.00 71.56 101 GLU A C 1
ATOM 798 O O . GLU A 1 101 ? -11.530 -6.402 -20.714 1.00 71.56 101 GLU A O 1
ATOM 803 N N . TYR A 1 102 ? -10.900 -5.020 -19.060 1.00 69.38 102 TYR A N 1
ATOM 804 C CA . TYR A 1 102 ? -10.277 -6.093 -18.288 1.00 69.38 102 TYR A CA 1
ATOM 805 C C . TYR A 1 102 ? -11.375 -6.888 -17.580 1.00 69.38 102 TYR A C 1
ATOM 807 O O . TYR A 1 102 ? -12.073 -6.345 -16.726 1.00 69.38 102 TYR A O 1
ATOM 815 N N . LYS A 1 103 ? -11.526 -8.169 -17.924 1.00 67.69 103 LYS A N 1
ATOM 816 C CA . LYS A 1 103 ? -12.482 -9.051 -17.250 1.00 67.69 103 LYS A CA 1
ATOM 817 C C . LYS A 1 103 ? -11.895 -9.514 -15.923 1.00 67.69 103 LYS A C 1
ATOM 819 O O . LYS A 1 103 ? -10.886 -10.214 -15.907 1.00 67.69 103 LYS A O 1
ATOM 824 N N . ILE A 1 104 ? -12.545 -9.142 -14.825 1.00 64.31 104 ILE A N 1
ATOM 825 C CA . ILE A 1 104 ? -12.207 -9.643 -13.492 1.00 64.31 104 ILE A CA 1
ATOM 826 C C . ILE A 1 104 ? -12.429 -11.170 -13.485 1.00 64.31 104 ILE A C 1
ATOM 828 O O . ILE A 1 104 ? -13.511 -11.612 -13.888 1.00 64.31 104 ILE A O 1
ATOM 832 N N . PRO A 1 105 ? -11.439 -11.990 -13.083 1.00 60.28 105 PRO A N 1
ATOM 833 C CA . PRO A 1 105 ? -11.606 -13.441 -13.004 1.00 60.28 105 PRO A CA 1
ATOM 834 C C . PRO A 1 105 ? -12.781 -13.824 -12.091 1.00 60.28 105 PRO A C 1
ATOM 836 O O . PRO A 1 105 ? -12.863 -13.344 -10.968 1.00 60.28 105 PRO A O 1
ATOM 839 N N . GLN A 1 106 ? -13.680 -14.710 -12.537 1.00 52.81 106 GLN A N 1
ATOM 840 C CA . GLN A 1 106 ? -14.847 -15.133 -11.737 1.00 52.81 106 GLN A CA 1
ATOM 841 C C . GLN A 1 106 ? -14.468 -15.857 -10.431 1.00 52.81 106 GLN A C 1
ATOM 843 O O . GLN A 1 106 ? -15.265 -15.878 -9.497 1.00 52.81 106 GLN A O 1
ATOM 848 N N . GLU A 1 107 ? -13.262 -16.428 -10.363 1.00 50.78 107 GLU A N 1
ATOM 849 C CA . GLU A 1 107 ? -12.737 -17.146 -9.195 1.00 50.78 107 GLU A CA 1
ATOM 850 C C . GLU A 1 107 ? -12.016 -16.246 -8.177 1.00 50.78 107 GLU A C 1
ATOM 852 O O . GLU A 1 107 ? -11.542 -16.760 -7.163 1.00 50.78 107 GLU A O 1
ATOM 857 N N . SER A 1 108 ? -11.930 -14.922 -8.396 1.00 50.81 108 SER A N 1
ATOM 858 C CA . SER A 1 108 ? -11.421 -14.006 -7.365 1.00 50.81 108 SER A CA 1
ATOM 859 C C . SER A 1 108 ? -12.428 -13.951 -6.216 1.00 50.81 108 SER A C 1
ATOM 861 O O . SER A 1 108 ? -13.400 -13.191 -6.240 1.00 50.81 108 SER A O 1
ATOM 863 N N . SER A 1 109 ? -12.263 -14.861 -5.263 1.00 43.03 109 SER A N 1
ATOM 864 C CA . SER A 1 109 ? -13.060 -14.907 -4.053 1.00 43.03 109 SER A CA 1
ATOM 865 C C . SER A 1 109 ? -12.516 -13.858 -3.081 1.00 43.03 109 SER A C 1
ATOM 867 O O . SER A 1 109 ? -11.359 -13.999 -2.683 1.00 43.03 109 SER A O 1
ATOM 869 N N . PRO A 1 110 ? -13.341 -12.898 -2.610 1.00 47.41 110 PRO A N 1
ATOM 870 C CA . PRO A 1 110 ? -12.895 -11.704 -1.879 1.00 47.41 110 PRO A CA 1
ATOM 871 C C . PRO A 1 110 ? -12.037 -11.943 -0.624 1.00 47.41 110 PRO A C 1
ATOM 873 O O . PRO A 1 110 ? -11.518 -10.989 -0.050 1.00 47.41 110 PRO A O 1
ATOM 876 N N . LEU A 1 111 ? -11.959 -13.184 -0.130 1.00 46.41 111 LEU A N 1
ATOM 877 C CA . LEU A 1 111 ? -11.330 -13.557 1.139 1.00 46.41 111 LEU A CA 1
ATOM 878 C C . LEU A 1 111 ? -10.763 -14.997 1.159 1.00 46.41 111 LEU A C 1
ATOM 880 O O . LEU A 1 111 ? -10.381 -15.467 2.231 1.00 46.41 111 LEU A O 1
ATOM 884 N N . ALA A 1 112 ? -10.749 -15.735 0.037 1.00 37.38 112 ALA A N 1
ATOM 885 C CA . ALA A 1 112 ? -10.514 -17.191 0.067 1.00 37.38 112 ALA A CA 1
ATOM 886 C C . ALA A 1 112 ? -9.150 -17.672 -0.447 1.00 37.38 112 ALA A C 1
ATOM 888 O O . ALA A 1 112 ? -8.944 -18.887 -0.497 1.00 37.38 112 ALA A O 1
ATOM 889 N N . SER A 1 113 ? -8.202 -16.793 -0.799 1.00 40.09 113 SER A N 1
ATOM 890 C CA . SER A 1 113 ? -6.856 -17.280 -1.120 1.00 40.09 113 SER A CA 1
ATOM 891 C C . SER A 1 113 ? -6.207 -17.818 0.157 1.00 40.09 113 SER A C 1
ATOM 893 O O . SER A 1 113 ? -5.767 -17.057 1.021 1.00 40.09 113 SER A O 1
ATOM 895 N N . ALA A 1 114 ? -6.199 -19.144 0.285 1.00 40.00 114 ALA A N 1
ATOM 896 C CA . ALA A 1 114 ? -5.509 -19.860 1.339 1.00 40.00 114 ALA A CA 1
ATOM 897 C C . ALA A 1 114 ? -4.056 -19.375 1.402 1.00 40.00 114 ALA A C 1
ATOM 899 O O . ALA A 1 114 ? -3.308 -19.483 0.432 1.00 40.00 114 ALA A O 1
ATOM 900 N N . ASP A 1 115 ? -3.701 -18.808 2.553 1.00 46.66 115 ASP A N 1
ATOM 901 C CA . ASP A 1 115 ? -2.375 -18.302 2.884 1.00 46.66 115 ASP A CA 1
ATOM 902 C C . ASP A 1 115 ? -1.339 -19.413 2.620 1.00 46.66 115 ASP A C 1
ATOM 904 O O . ASP A 1 115 ? -1.360 -20.433 3.321 1.00 46.66 115 ASP A O 1
ATOM 908 N N . PRO A 1 116 ? -0.433 -19.284 1.630 1.00 41.66 116 PRO A N 1
ATOM 909 C CA . PRO A 1 116 ? 0.669 -20.223 1.509 1.00 41.66 116 PRO A CA 1
ATOM 910 C C . PRO A 1 116 ? 1.500 -20.093 2.788 1.00 41.66 116 PRO A C 1
ATOM 912 O O . PRO A 1 116 ? 2.015 -19.007 3.081 1.00 41.66 116 PRO A O 1
ATOM 915 N N . VAL A 1 117 ? 1.509 -21.190 3.561 1.00 41.88 117 VAL A N 1
ATOM 916 C CA . VAL A 1 117 ? 2.149 -21.427 4.868 1.00 41.88 117 VAL A CA 1
ATOM 917 C C . VAL A 1 117 ? 2.900 -20.199 5.381 1.00 41.88 117 VAL A C 1
ATOM 919 O O . VAL A 1 117 ? 4.041 -19.938 4.994 1.00 41.88 117 VAL A O 1
ATOM 922 N N . ARG A 1 118 ? 2.254 -19.419 6.258 1.00 52.16 118 ARG A N 1
ATOM 923 C CA . ARG A 1 118 ? 2.958 -18.387 7.024 1.00 52.16 118 ARG A CA 1
ATOM 924 C C . ARG A 1 118 ? 4.059 -19.064 7.833 1.00 52.16 118 ARG A C 1
ATOM 926 O O . ARG A 1 118 ? 3.763 -19.890 8.693 1.00 52.16 118 ARG A O 1
ATOM 933 N N . GLY A 1 119 ? 5.309 -18.709 7.549 1.00 47.59 119 GLY A N 1
ATOM 934 C CA . GLY A 1 119 ? 6.416 -18.981 8.460 1.00 47.59 119 GLY A CA 1
ATOM 935 C C . GLY A 1 119 ? 6.200 -18.281 9.805 1.00 47.59 119 GLY A C 1
ATOM 936 O O . GLY A 1 119 ? 5.280 -17.471 9.951 1.00 47.59 119 GLY A O 1
ATOM 937 N N . GLU A 1 120 ? 7.044 -18.611 10.782 1.00 47.12 120 GLU A N 1
ATOM 938 C CA . GLU A 1 120 ? 7.007 -18.012 12.117 1.00 47.12 120 GLU A CA 1
ATOM 939 C C . GLU A 1 120 ? 6.904 -16.485 12.042 1.00 47.12 120 GLU A C 1
ATOM 941 O O . GLU A 1 120 ? 7.606 -15.806 11.289 1.00 47.12 120 GLU A O 1
ATOM 946 N N . THR A 1 121 ? 5.968 -15.956 12.816 1.00 45.78 121 THR A N 1
ATOM 947 C CA . THR A 1 121 ? 5.697 -14.534 12.948 1.00 45.78 121 THR A CA 1
ATOM 948 C C . THR A 1 121 ? 6.933 -13.769 13.379 1.00 45.78 121 THR A C 1
ATOM 950 O O . THR A 1 121 ? 7.662 -14.200 14.274 1.00 45.78 121 THR A O 1
ATOM 953 N N . PHE A 1 122 ? 7.136 -12.581 12.803 1.00 50.47 122 PHE A N 1
ATOM 954 C CA . PHE A 1 122 ? 8.090 -11.625 13.348 1.00 50.47 122 PHE A CA 1
ATOM 955 C C . PHE A 1 122 ? 7.609 -11.188 14.741 1.00 50.47 122 PHE A C 1
ATOM 957 O O . PHE A 1 122 ? 6.801 -10.276 14.894 1.00 50.47 122 PHE A O 1
ATOM 964 N N . HIS A 1 123 ? 8.078 -11.895 15.765 1.00 50.97 123 HIS A N 1
ATOM 965 C CA . HIS A 1 123 ? 8.061 -11.441 17.145 1.00 50.97 123 HIS A CA 1
ATOM 966 C C . HIS A 1 123 ? 9.373 -10.703 17.395 1.00 50.97 123 HIS A C 1
ATOM 968 O O . HIS A 1 123 ? 10.461 -11.291 17.315 1.00 50.97 123 HIS A O 1
ATOM 974 N N . TRP A 1 124 ? 9.261 -9.398 17.633 1.00 47.72 124 TRP A N 1
ATOM 975 C CA . TRP A 1 124 ? 10.359 -8.598 18.148 1.00 47.72 124 TRP A CA 1
ATOM 976 C C . TRP A 1 124 ? 10.428 -8.805 19.662 1.00 47.72 124 TRP A C 1
ATOM 978 O O . TRP A 1 124 ? 9.504 -8.456 20.389 1.00 47.72 124 TRP A O 1
ATOM 988 N N . ASP A 1 125 ? 11.508 -9.426 20.118 1.00 54.91 125 ASP A N 1
ATOM 989 C CA . ASP A 1 125 ? 11.783 -9.782 21.514 1.00 54.91 125 ASP A CA 1
ATOM 990 C C . ASP A 1 125 ? 12.655 -8.736 22.231 1.00 54.91 125 ASP A C 1
ATOM 992 O O . ASP A 1 125 ? 13.165 -8.986 23.321 1.00 54.91 125 ASP A O 1
ATOM 996 N N . GLY A 1 126 ? 12.860 -7.567 21.617 1.00 46.47 126 GLY A N 1
ATOM 997 C CA . GLY A 1 126 ? 13.793 -6.560 22.117 1.00 46.47 126 GLY A CA 1
ATOM 9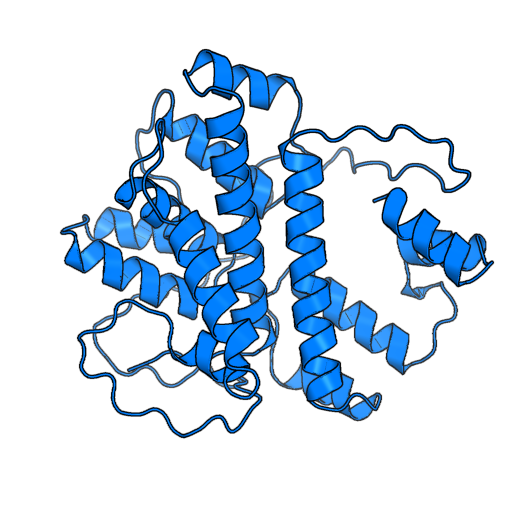98 C C . GLY A 1 126 ? 15.239 -6.737 21.648 1.00 46.47 126 GLY A C 1
ATOM 999 O O . GLY A 1 126 ? 16.072 -5.898 21.985 1.00 46.47 126 GLY A O 1
ATOM 1000 N N . SER A 1 127 ? 15.564 -7.787 20.880 1.00 42.25 127 SER A N 1
ATOM 1001 C CA . SER A 1 127 ? 16.929 -8.052 20.409 1.00 42.25 127 SER A CA 1
ATOM 1002 C C . SER A 1 127 ? 17.214 -7.510 18.999 1.00 42.25 127 SER A C 1
ATOM 1004 O O . SER A 1 127 ? 16.327 -7.366 18.150 1.00 42.25 127 SER A O 1
ATOM 1006 N N . THR A 1 128 ? 18.490 -7.210 18.744 1.00 41.34 128 THR A N 1
ATOM 1007 C CA . THR A 1 128 ? 19.041 -6.853 17.431 1.00 41.34 128 THR A CA 1
ATOM 1008 C C . THR A 1 128 ? 19.018 -8.075 16.509 1.00 41.34 128 THR A C 1
ATOM 1010 O O . THR A 1 128 ? 19.974 -8.850 16.440 1.00 41.34 128 THR A O 1
ATOM 1013 N N . LYS A 1 129 ? 17.925 -8.289 15.769 1.00 46.06 129 LYS A N 1
ATOM 1014 C CA . LYS A 1 129 ? 17.927 -9.313 14.714 1.00 46.06 129 LYS A CA 1
ATOM 1015 C C . LYS A 1 129 ? 18.783 -8.824 13.550 1.00 46.06 129 LYS A C 1
ATOM 1017 O O . LYS A 1 129 ? 18.593 -7.719 13.052 1.00 46.06 129 LYS A O 1
ATOM 1022 N N . LYS A 1 130 ? 19.724 -9.656 13.090 1.00 41.12 130 LYS A N 1
ATOM 1023 C CA . LYS A 1 130 ? 20.425 -9.394 11.826 1.00 41.12 130 LYS A CA 1
ATOM 1024 C C . LYS A 1 130 ? 19.377 -9.141 10.727 1.00 41.12 130 LYS A C 1
ATOM 1026 O O . LYS A 1 130 ? 18.343 -9.817 10.739 1.00 41.12 130 LYS A O 1
ATOM 1031 N N . PRO A 1 131 ? 19.619 -8.199 9.796 1.00 44.69 131 PRO A N 1
ATOM 1032 C CA . PRO A 1 131 ? 18.790 -8.066 8.603 1.00 44.69 131 PRO A CA 1
ATOM 1033 C C . PRO A 1 131 ? 18.580 -9.451 7.980 1.00 44.69 131 PRO A C 1
ATOM 1035 O O . PRO A 1 131 ? 19.499 -10.275 8.039 1.00 44.69 131 PRO A O 1
ATOM 1038 N N . ARG A 1 132 ? 17.393 -9.729 7.412 1.00 44.97 132 ARG A N 1
ATOM 1039 C CA . ARG A 1 132 ? 17.178 -10.969 6.641 1.00 44.97 132 ARG A CA 1
ATOM 1040 C C . ARG A 1 132 ? 18.379 -11.155 5.704 1.00 44.97 132 ARG A C 1
ATOM 1042 O O . ARG A 1 132 ? 18.819 -10.176 5.106 1.00 44.97 132 ARG A O 1
ATOM 1049 N N . GLU A 1 133 ? 18.945 -12.358 5.600 1.00 38.84 133 GLU A N 1
ATOM 1050 C CA . GLU A 1 133 ? 20.001 -12.600 4.609 1.00 38.84 133 GLU A CA 1
ATOM 1051 C C . GLU A 1 133 ? 19.461 -12.214 3.226 1.00 38.84 133 GLU A C 1
ATOM 1053 O O . GLU A 1 133 ? 18.404 -12.685 2.807 1.00 38.84 133 GLU A O 1
ATOM 1058 N N . GLY A 1 134 ? 20.141 -11.277 2.563 1.00 40.09 134 GLY A N 1
ATOM 1059 C CA . GLY A 1 134 ? 19.652 -10.656 1.333 1.00 40.09 134 GLY A CA 1
ATOM 1060 C C . GLY A 1 134 ? 18.738 -9.442 1.528 1.00 40.09 134 GLY A C 1
ATOM 1061 O O . GLY A 1 134 ? 18.094 -9.059 0.561 1.00 40.09 134 GLY A O 1
ATOM 1062 N N . ALA A 1 135 ? 18.657 -8.839 2.721 1.00 41.09 135 ALA A N 1
ATOM 1063 C CA . ALA A 1 135 ? 18.070 -7.516 2.940 1.00 41.09 135 ALA A CA 1
ATOM 1064 C C . ALA A 1 135 ? 18.938 -6.456 2.271 1.00 41.09 135 ALA A C 1
ATOM 1066 O O . ALA A 1 135 ? 20.166 -6.504 2.345 1.00 41.09 135 ALA A O 1
ATOM 1067 N N . ILE A 1 136 ? 18.279 -5.530 1.585 1.00 52.84 136 ILE A N 1
ATOM 1068 C CA . ILE A 1 136 ? 18.878 -4.989 0.382 1.00 52.84 136 ILE A CA 1
ATOM 1069 C C . ILE A 1 136 ? 19.235 -3.522 0.368 1.00 52.84 136 ILE A C 1
ATOM 1071 O O . ILE A 1 136 ? 19.716 -3.092 -0.668 1.00 52.84 136 ILE A O 1
ATOM 1075 N N . ALA A 1 137 ? 19.041 -2.807 1.480 1.00 53.22 137 ALA A N 1
ATOM 1076 C CA . ALA A 1 137 ? 19.334 -1.383 1.670 1.00 53.22 137 ALA A CA 1
ATOM 1077 C C . ALA A 1 137 ? 20.328 -0.818 0.629 1.00 53.22 137 ALA A C 1
ATOM 1079 O O . ALA A 1 137 ? 21.542 -0.824 0.817 1.00 53.22 137 ALA A O 1
ATOM 1080 N N . TRP A 1 138 ? 19.764 -0.403 -0.513 1.00 51.41 138 TRP A N 1
ATOM 1081 C CA . TRP A 1 138 ? 20.463 -0.240 -1.797 1.00 51.41 138 TRP A CA 1
ATOM 1082 C C . TRP A 1 138 ? 21.252 1.054 -1.915 1.00 51.41 138 TRP A C 1
ATOM 1084 O O . TRP A 1 138 ? 21.905 1.300 -2.924 1.00 51.41 138 TRP A O 1
ATOM 1094 N N . ILE A 1 139 ? 21.133 1.902 -0.908 1.00 47.31 139 ILE A N 1
ATOM 1095 C CA . ILE A 1 139 ? 21.732 3.216 -0.860 1.00 47.31 139 ILE A CA 1
ATOM 1096 C C . ILE A 1 139 ? 22.603 3.171 0.383 1.00 47.31 139 ILE A C 1
ATOM 1098 O O . ILE A 1 139 ? 22.085 2.925 1.477 1.00 47.31 139 ILE A O 1
ATOM 1102 N N . GLU A 1 140 ? 23.907 3.397 0.223 1.00 44.19 140 GLU A N 1
ATOM 1103 C CA . GLU A 1 140 ? 24.786 3.805 1.321 1.00 44.19 140 GLU A CA 1
ATOM 1104 C C . GLU A 1 140 ? 24.315 5.185 1.807 1.00 44.19 140 GLU A C 1
ATOM 1106 O O . GLU A 1 140 ? 24.957 6.209 1.601 1.00 44.19 140 GLU A O 1
ATOM 1111 N N . GLY A 1 141 ? 23.117 5.235 2.392 1.00 43.62 141 GLY A N 1
ATOM 1112 C CA . GLY A 1 141 ? 22.642 6.398 3.108 1.00 43.62 141 GLY A CA 1
ATOM 1113 C C . GLY A 1 141 ? 23.577 6.640 4.290 1.00 43.62 141 GLY A C 1
ATOM 1114 O O . GLY A 1 141 ? 24.225 5.698 4.764 1.00 43.62 141 GLY A O 1
ATOM 1115 N N . PRO A 1 142 ? 23.666 7.883 4.787 1.00 40.84 142 PRO A N 1
ATOM 1116 C CA . PRO A 1 142 ? 24.498 8.189 5.940 1.00 40.84 142 PRO A CA 1
ATOM 1117 C C . PRO A 1 142 ? 24.215 7.182 7.058 1.00 40.84 142 PRO A C 1
ATOM 1119 O O . PRO A 1 142 ? 23.050 6.892 7.356 1.00 40.84 142 PRO A O 1
ATOM 1122 N N . ALA A 1 143 ? 25.297 6.617 7.612 1.00 45.81 143 ALA A N 1
ATOM 1123 C CA . ALA A 1 143 ? 25.246 5.565 8.619 1.00 45.81 143 ALA A CA 1
ATOM 1124 C C . ALA A 1 143 ? 24.200 5.892 9.683 1.00 45.81 143 ALA A C 1
ATOM 1126 O O . ALA A 1 143 ? 24.042 7.054 10.073 1.00 45.81 143 ALA A O 1
ATOM 1127 N N . ALA A 1 144 ? 23.490 4.865 10.151 1.00 46.53 144 ALA A N 1
ATOM 1128 C CA . ALA A 1 144 ? 22.487 5.060 11.174 1.00 46.53 144 ALA A CA 1
ATOM 1129 C C . ALA A 1 144 ? 23.098 5.791 12.375 1.00 46.53 144 ALA A C 1
ATOM 1131 O O . ALA A 1 144 ? 23.945 5.247 13.080 1.00 46.53 144 ALA A O 1
ATOM 1132 N N . THR A 1 145 ? 22.681 7.036 12.615 1.00 44.06 145 THR A N 1
ATOM 1133 C CA . THR A 1 145 ? 22.888 7.649 13.923 1.00 44.06 145 THR A CA 1
ATOM 1134 C C . THR A 1 145 ? 22.109 6.792 14.902 1.00 44.06 145 THR A C 1
ATOM 1136 O O . THR A 1 145 ? 20.936 6.517 14.630 1.00 44.06 145 THR A O 1
ATOM 1139 N N . ALA A 1 146 ? 22.756 6.355 15.985 1.00 47.41 146 ALA A N 1
ATOM 1140 C CA . ALA A 1 146 ? 22.115 5.573 17.035 1.00 47.41 146 ALA A CA 1
ATOM 1141 C C . ALA A 1 146 ? 20.736 6.174 17.350 1.00 47.41 146 ALA A C 1
ATOM 1143 O O . ALA A 1 146 ? 20.641 7.375 17.636 1.00 47.41 146 ALA A O 1
ATOM 1144 N N . ASP A 1 147 ? 19.672 5.373 17.223 1.00 50.31 147 ASP A N 1
ATOM 1145 C CA . ASP A 1 147 ? 18.340 5.815 17.622 1.00 50.31 147 ASP A CA 1
ATOM 1146 C C . ASP A 1 147 ? 18.429 6.191 19.103 1.00 50.31 147 ASP A C 1
ATOM 1148 O O . ASP A 1 147 ? 18.778 5.378 19.954 1.00 50.31 147 ASP A O 1
ATOM 1152 N N . SER A 1 148 ? 18.114 7.443 19.432 1.00 50.53 148 SER A N 1
ATOM 1153 C CA . SER A 1 148 ? 18.035 7.889 20.829 1.00 50.53 148 SER A CA 1
ATOM 1154 C C . SER A 1 148 ? 16.922 7.178 21.620 1.00 50.53 148 SER A C 1
ATOM 1156 O O . SER A 1 148 ? 16.706 7.487 22.793 1.00 50.53 148 SER A O 1
ATOM 1158 N N . GLY A 1 149 ? 16.160 6.290 20.970 1.00 53.41 149 GLY A N 1
ATOM 1159 C CA . GLY A 1 149 ? 15.013 5.572 21.513 1.00 53.41 149 GLY A CA 1
ATOM 1160 C C . GLY A 1 149 ? 13.742 6.423 21.555 1.00 53.41 149 GLY A C 1
ATOM 1161 O O . GLY A 1 149 ? 12.668 5.913 21.878 1.00 53.41 149 GLY A O 1
ATOM 1162 N N . ARG A 1 150 ? 13.843 7.719 21.225 1.00 51.06 150 ARG A N 1
ATOM 1163 C CA . ARG A 1 150 ? 12.773 8.714 21.396 1.00 51.06 150 ARG A CA 1
ATOM 1164 C C . ARG A 1 150 ? 11.901 8.916 20.162 1.00 51.06 150 ARG A C 1
ATOM 1166 O O . ARG A 1 150 ? 10.783 9.398 20.311 1.00 51.06 150 ARG A O 1
ATOM 1173 N N . SER A 1 151 ? 12.390 8.589 18.965 1.00 64.06 151 SER A N 1
ATOM 1174 C CA . SER A 1 151 ? 11.600 8.754 17.742 1.00 64.06 151 SER A CA 1
ATOM 1175 C C . SER A 1 151 ? 10.665 7.562 17.544 1.00 64.06 151 SER A C 1
ATOM 1177 O O . SER A 1 151 ? 11.070 6.417 17.719 1.00 64.06 151 SER A O 1
ATOM 1179 N N . LEU A 1 152 ? 9.414 7.838 17.172 1.00 67.50 152 LEU A N 1
ATOM 1180 C CA . LEU A 1 152 ? 8.434 6.843 16.714 1.00 67.50 152 LEU A CA 1
ATOM 1181 C C . LEU A 1 152 ? 8.354 6.771 15.180 1.00 67.50 152 LEU A C 1
ATOM 1183 O O . LEU A 1 152 ? 7.437 6.165 14.622 1.00 67.50 152 LEU A O 1
ATOM 1187 N N . GLU A 1 153 ? 9.278 7.442 14.495 1.00 72.94 153 GLU A N 1
ATOM 1188 C CA . GLU A 1 153 ? 9.272 7.562 13.046 1.00 72.94 153 GLU A CA 1
ATOM 1189 C C . GLU A 1 153 ? 10.226 6.575 12.364 1.00 72.94 153 GLU A C 1
ATOM 1191 O O . GLU A 1 153 ? 11.340 6.386 12.852 1.00 72.94 153 GLU A O 1
ATOM 1196 N N . PRO A 1 154 ? 9.839 6.035 11.192 1.00 75.31 154 PRO A N 1
ATOM 1197 C CA . PRO A 1 154 ? 10.669 5.132 10.402 1.00 75.31 154 PRO A CA 1
ATOM 1198 C C . PRO A 1 154 ? 11.862 5.846 9.747 1.00 75.31 154 PRO A C 1
ATOM 1200 O O . PRO A 1 154 ? 11.787 6.286 8.597 1.00 75.31 154 PRO A O 1
ATOM 1203 N N . GLN A 1 155 ? 12.983 5.979 10.458 1.00 74.19 155 GLN A N 1
ATOM 1204 C CA . GLN A 1 155 ? 14.113 6.790 9.996 1.00 74.19 155 GLN A CA 1
ATOM 1205 C C . GLN A 1 155 ? 14.786 6.202 8.757 1.00 74.19 155 GLN A C 1
ATOM 1207 O O . GLN A 1 155 ? 15.097 6.947 7.832 1.00 74.19 155 GLN A O 1
ATOM 1212 N N . ASN A 1 156 ? 14.999 4.887 8.696 1.00 75.31 156 ASN A N 1
ATOM 1213 C CA . ASN A 1 156 ? 15.637 4.226 7.557 1.00 75.31 156 ASN A CA 1
ATOM 1214 C C . ASN A 1 156 ? 14.812 4.368 6.272 1.00 75.31 156 ASN A C 1
ATOM 1216 O O . ASN A 1 156 ? 15.397 4.573 5.211 1.00 75.31 156 ASN A O 1
ATOM 1220 N N . LEU A 1 157 ? 13.478 4.349 6.354 1.00 77.06 157 LEU A N 1
ATOM 1221 C CA . LEU A 1 157 ? 12.616 4.619 5.200 1.00 77.06 157 LEU A CA 1
ATOM 1222 C C . LEU A 1 157 ? 12.817 6.045 4.670 1.00 77.06 157 LEU A C 1
ATOM 1224 O O . LEU A 1 157 ? 12.921 6.250 3.463 1.00 77.06 157 LEU A O 1
ATOM 1228 N N . TYR A 1 158 ? 12.922 7.027 5.564 1.00 74.94 158 TYR A N 1
ATOM 1229 C CA . TYR A 1 158 ? 13.158 8.422 5.187 1.00 74.94 158 TYR A CA 1
ATOM 1230 C C . TYR A 1 158 ? 14.605 8.713 4.784 1.00 74.94 158 TYR A C 1
ATOM 1232 O O . TYR A 1 158 ? 14.842 9.631 4.002 1.00 74.94 158 TYR A O 1
ATOM 1240 N N . ARG A 1 159 ? 15.579 7.935 5.269 1.00 71.31 159 ARG A N 1
ATOM 1241 C CA . ARG A 1 159 ? 16.993 8.048 4.872 1.00 71.31 159 ARG A CA 1
ATOM 1242 C C . ARG A 1 159 ? 17.206 7.708 3.408 1.00 71.31 159 ARG A C 1
ATOM 1244 O O . ARG A 1 159 ? 17.994 8.383 2.760 1.00 71.31 159 ARG A O 1
ATOM 1251 N N . VAL A 1 160 ? 16.465 6.738 2.872 1.00 66.06 160 VAL A N 1
ATOM 1252 C CA . VAL A 1 160 ? 16.446 6.465 1.424 1.00 66.06 160 VAL A CA 1
ATOM 1253 C C . VAL A 1 160 ? 16.051 7.723 0.637 1.00 66.06 160 VAL A C 1
ATOM 1255 O O . VAL A 1 160 ? 16.572 7.967 -0.445 1.00 66.06 160 VAL A O 1
ATOM 1258 N N . MET A 1 161 ? 15.169 8.556 1.194 1.00 66.12 161 MET A N 1
ATOM 1259 C CA . MET A 1 161 ? 14.750 9.831 0.602 1.00 66.12 161 MET A CA 1
ATOM 1260 C C . MET A 1 161 ? 15.686 10.999 0.974 1.00 66.12 161 MET A C 1
ATOM 1262 O O . MET A 1 161 ? 15.413 12.138 0.616 1.00 66.12 161 MET A O 1
ATOM 1266 N N . GLY A 1 162 ? 16.778 10.750 1.707 1.00 64.31 162 GLY A N 1
ATOM 1267 C CA . GLY A 1 162 ? 17.619 11.771 2.342 1.00 64.31 162 GLY A CA 1
ATOM 1268 C C . GLY A 1 162 ? 18.375 12.683 1.374 1.00 64.31 162 GLY A C 1
ATOM 1269 O O . GLY A 1 162 ? 18.605 13.842 1.707 1.00 64.31 162 GLY A O 1
ATOM 1270 N N . GLU A 1 163 ? 18.675 12.194 0.169 1.00 65.94 163 GLU A N 1
ATOM 1271 C CA . GLU A 1 163 ? 19.264 12.985 -0.925 1.00 65.94 163 GLU A CA 1
ATOM 1272 C C . GLU A 1 163 ? 18.272 14.009 -1.518 1.00 65.94 163 GLU A C 1
ATOM 1274 O O . GLU A 1 163 ? 18.660 14.891 -2.280 1.00 65.94 163 GLU A O 1
ATOM 1279 N N . ASN A 1 164 ? 16.986 13.930 -1.148 1.00 69.44 164 ASN A N 1
ATOM 1280 C CA . ASN A 1 164 ? 15.959 14.918 -1.472 1.00 69.44 164 ASN A CA 1
ATOM 1281 C C . ASN A 1 164 ? 15.147 15.291 -0.209 1.00 69.44 164 ASN A C 1
ATOM 1283 O O . ASN A 1 164 ? 14.063 14.743 0.028 1.00 69.44 164 ASN A O 1
ATOM 1287 N N . PRO A 1 165 ? 15.651 16.232 0.615 1.00 76.06 165 PRO A N 1
ATOM 1288 C CA . PRO A 1 165 ? 15.018 16.612 1.878 1.00 76.06 165 PRO A CA 1
ATOM 1289 C C . PRO A 1 165 ? 13.567 17.089 1.740 1.00 76.06 165 PRO A C 1
ATOM 1291 O O . PRO A 1 165 ? 12.753 16.782 2.605 1.00 76.06 165 PRO A O 1
ATOM 1294 N N . GLU A 1 166 ? 13.224 17.781 0.651 1.00 77.81 166 GLU A N 1
ATOM 1295 C CA . GLU A 1 166 ? 11.857 18.249 0.394 1.00 77.81 166 GLU A CA 1
ATOM 1296 C C . GLU A 1 166 ? 10.894 17.071 0.194 1.00 77.81 166 GLU A C 1
ATOM 1298 O O . GLU A 1 166 ? 9.854 16.992 0.848 1.00 77.81 166 GLU A O 1
ATOM 1303 N N . ALA A 1 167 ? 11.270 16.097 -0.643 1.00 76.31 167 ALA A N 1
ATOM 1304 C CA . ALA A 1 167 ? 10.468 14.893 -0.849 1.00 76.31 167 ALA A CA 1
ATOM 1305 C C . ALA A 1 167 ? 10.327 14.066 0.439 1.00 76.31 167 ALA A C 1
ATOM 1307 O O . ALA A 1 167 ? 9.245 13.552 0.734 1.00 76.31 167 ALA A O 1
ATOM 1308 N N . ARG A 1 168 ? 11.403 13.965 1.229 1.00 81.38 168 ARG A N 1
ATOM 1309 C CA . ARG A 1 168 ? 11.385 13.307 2.541 1.00 81.38 168 ARG A CA 1
ATOM 1310 C C . ARG A 1 168 ? 10.392 13.978 3.490 1.00 81.38 168 ARG A C 1
ATOM 1312 O O . ARG A 1 168 ? 9.616 13.285 4.146 1.00 81.38 168 ARG A O 1
ATOM 1319 N N . ASP A 1 169 ? 10.426 15.302 3.587 1.00 82.19 169 ASP A N 1
ATOM 1320 C CA . ASP A 1 169 ? 9.591 16.043 4.532 1.00 82.19 169 ASP A CA 1
ATOM 1321 C C . ASP A 1 169 ? 8.112 15.998 4.113 1.00 82.19 169 ASP A C 1
ATOM 1323 O O . ASP A 1 169 ? 7.255 15.711 4.950 1.00 82.19 169 ASP A O 1
ATOM 1327 N N . LEU A 1 170 ? 7.815 16.089 2.811 1.00 85.31 170 LEU A N 1
ATOM 1328 C CA . LEU A 1 170 ? 6.472 15.831 2.277 1.00 85.31 170 LEU A CA 1
ATOM 1329 C C . LEU A 1 170 ? 5.987 14.405 2.579 1.00 85.31 170 LEU A C 1
ATOM 1331 O O . LEU A 1 170 ? 4.831 14.209 2.958 1.00 85.31 170 LEU A O 1
ATOM 1335 N N . ALA A 1 171 ? 6.855 13.397 2.454 1.00 84.44 171 ALA A N 1
ATOM 1336 C CA . ALA A 1 171 ? 6.502 12.019 2.789 1.00 84.44 171 ALA A CA 1
ATOM 1337 C C . ALA A 1 171 ? 6.171 11.857 4.283 1.00 84.44 171 ALA A C 1
ATOM 1339 O O . ALA A 1 171 ? 5.212 11.155 4.623 1.00 84.44 171 ALA A O 1
ATOM 1340 N N . ARG A 1 172 ? 6.914 12.536 5.169 1.00 86.19 172 ARG A N 1
ATOM 1341 C CA . ARG A 1 172 ? 6.649 12.565 6.619 1.00 86.19 172 ARG A CA 1
ATOM 1342 C C . ARG A 1 172 ? 5.314 13.226 6.931 1.00 86.19 172 ARG A C 1
ATOM 1344 O O . ARG A 1 172 ? 4.500 12.644 7.648 1.00 86.19 172 ARG A O 1
ATOM 1351 N N . GLU A 1 173 ? 5.063 14.406 6.371 1.00 88.88 173 GLU A N 1
ATOM 1352 C CA . GLU A 1 173 ? 3.800 15.125 6.554 1.00 88.88 173 GLU A CA 1
ATOM 1353 C C . GLU A 1 173 ? 2.611 14.309 6.053 1.00 88.88 173 GLU A C 1
ATOM 1355 O O . GLU A 1 173 ? 1.595 14.194 6.746 1.00 88.88 173 GLU A O 1
ATOM 1360 N N . TRP A 1 174 ? 2.754 13.676 4.888 1.00 90.56 174 TRP A N 1
ATOM 1361 C CA . TRP A 1 174 ? 1.715 12.825 4.333 1.00 90.56 174 TRP A CA 1
ATOM 1362 C C . TRP A 1 174 ? 1.441 11.614 5.222 1.00 90.56 174 TRP A C 1
ATOM 1364 O O . TRP A 1 174 ? 0.283 11.328 5.523 1.00 90.56 174 TRP A O 1
ATOM 1374 N N . ARG A 1 175 ? 2.479 10.950 5.746 1.00 91.31 175 ARG A N 1
ATOM 1375 C CA . ARG A 1 175 ? 2.308 9.855 6.711 1.00 91.31 175 ARG A CA 1
ATOM 1376 C C . ARG A 1 175 ? 1.565 10.310 7.966 1.00 91.31 175 ARG A C 1
ATOM 1378 O O . ARG A 1 175 ? 0.626 9.646 8.410 1.00 91.31 175 ARG A O 1
ATOM 1385 N N . CYS A 1 176 ? 1.958 11.451 8.527 1.00 90.31 176 CYS A N 1
ATOM 1386 C CA . CYS A 1 176 ? 1.298 12.047 9.686 1.00 90.31 176 CYS A CA 1
ATOM 1387 C C . CYS A 1 176 ? -0.174 12.362 9.394 1.00 90.31 176 CYS A C 1
ATOM 1389 O O . CYS A 1 176 ? -1.043 12.051 10.211 1.00 90.31 176 CYS A O 1
ATOM 1391 N N . TYR A 1 177 ? -0.477 12.904 8.211 1.00 93.00 177 TYR A N 1
ATOM 1392 C CA . TYR A 1 177 ? -1.850 13.122 7.759 1.00 93.00 177 TYR A CA 1
ATOM 1393 C C . TYR A 1 177 ? -2.652 11.819 7.717 1.00 93.00 177 TYR A C 1
ATOM 1395 O O . TYR A 1 177 ? -3.805 11.801 8.144 1.00 93.00 177 TYR A O 1
ATOM 1403 N N . GLN A 1 178 ? -2.059 10.725 7.235 1.00 95.19 178 GLN A N 1
ATOM 1404 C CA . GLN A 1 178 ? -2.749 9.440 7.149 1.00 95.19 178 GLN A CA 1
ATOM 1405 C C . GLN A 1 178 ? -3.021 8.828 8.526 1.00 95.19 178 GLN A C 1
ATOM 1407 O O . GLN A 1 178 ? -4.055 8.193 8.701 1.00 95.19 178 GLN A O 1
ATOM 1412 N N . LEU A 1 179 ? -2.148 9.019 9.516 1.00 93.94 179 LEU A N 1
ATOM 1413 C CA . LEU A 1 179 ? -2.282 8.388 10.839 1.00 93.94 179 LEU A CA 1
ATOM 1414 C C . LEU A 1 179 ? -3.024 9.241 11.879 1.00 93.94 179 LEU A C 1
ATOM 1416 O O . LEU A 1 179 ? -3.404 8.720 12.929 1.00 93.94 179 LEU A O 1
ATOM 1420 N N . ARG A 1 180 ? -3.257 10.532 11.613 1.00 93.06 180 ARG A N 1
ATOM 1421 C CA . ARG A 1 180 ? -3.987 11.409 12.542 1.00 93.06 180 ARG A CA 1
ATOM 1422 C C . ARG A 1 180 ? -5.445 10.978 12.711 1.00 93.06 180 ARG A C 1
ATOM 1424 O O . ARG A 1 180 ? -6.047 10.418 11.798 1.00 93.06 180 ARG A O 1
ATOM 1431 N N . ALA A 1 181 ? -6.021 11.306 13.865 1.00 94.31 181 ALA A N 1
ATOM 1432 C CA . ALA A 1 181 ? -7.427 11.045 14.148 1.00 94.31 181 ALA A CA 1
ATOM 1433 C C . ALA A 1 181 ? -8.362 11.726 13.131 1.00 94.31 181 ALA A C 1
ATOM 1435 O O . ALA A 1 181 ? -8.091 12.815 12.618 1.00 94.31 181 ALA A O 1
ATOM 1436 N N . THR A 1 182 ? -9.479 11.061 12.877 1.00 93.31 182 THR A N 1
ATOM 1437 C CA . THR A 1 182 ? -10.589 11.499 12.024 1.00 93.31 182 THR A CA 1
ATOM 1438 C C . THR A 1 182 ? -11.875 11.533 12.843 1.00 93.31 182 THR A C 1
ATOM 1440 O O . THR A 1 182 ? -11.849 11.275 14.045 1.00 93.31 182 THR A O 1
ATOM 1443 N N . THR A 1 183 ? -12.992 11.869 12.203 1.00 89.88 183 THR A N 1
ATOM 1444 C CA . THR A 1 183 ? -14.318 11.846 12.826 1.00 89.88 183 THR A CA 1
ATOM 1445 C C . THR A 1 183 ? -14.773 10.424 13.150 1.00 89.88 183 THR A C 1
ATOM 1447 O O . THR A 1 183 ? -15.209 10.194 14.274 1.00 89.88 183 THR A O 1
ATOM 1450 N N . ALA A 1 184 ? -14.599 9.466 12.231 1.00 91.94 184 ALA A N 1
ATOM 1451 C CA . ALA A 1 184 ? -14.969 8.068 12.473 1.00 91.94 184 ALA A CA 1
ATOM 1452 C C . ALA A 1 184 ? -13.901 7.232 13.197 1.00 91.94 184 ALA A C 1
ATOM 1454 O O . ALA A 1 184 ? -14.241 6.312 13.936 1.00 91.94 184 ALA A O 1
ATOM 1455 N N . LEU A 1 185 ? -12.609 7.503 12.968 1.00 94.38 185 LEU A N 1
ATOM 1456 C CA . LEU A 1 185 ? -11.510 6.660 13.459 1.00 94.38 185 LEU A CA 1
ATOM 1457 C C . LEU A 1 185 ? -10.471 7.478 14.221 1.00 94.38 185 LEU A C 1
ATOM 1459 O O . LEU A 1 185 ? -9.866 8.400 13.661 1.00 94.38 185 LEU A O 1
ATOM 1463 N N . ASP A 1 186 ? -10.203 7.099 15.469 1.00 95.25 186 ASP A N 1
ATOM 1464 C CA . ASP A 1 186 ? -9.129 7.700 16.255 1.00 95.25 186 ASP A CA 1
ATOM 1465 C C . ASP A 1 186 ? -7.730 7.287 15.745 1.00 95.25 186 ASP A C 1
ATOM 1467 O O . ASP A 1 186 ? -7.562 6.376 14.927 1.00 95.25 186 ASP A O 1
ATOM 1471 N N . ALA A 1 187 ? -6.691 7.974 16.226 1.00 94.19 187 ALA A N 1
ATOM 1472 C CA . ALA A 1 187 ? -5.317 7.708 15.800 1.00 94.19 187 ALA A CA 1
ATOM 1473 C C . ALA A 1 187 ? -4.836 6.289 16.173 1.00 94.19 187 ALA A C 1
ATOM 1475 O O . ALA A 1 187 ? -4.050 5.687 15.438 1.00 94.19 187 ALA A O 1
ATOM 1476 N N . ARG A 1 188 ? -5.312 5.730 17.294 1.00 95.44 188 ARG A N 1
ATOM 1477 C CA . ARG A 1 188 ? -4.933 4.388 17.759 1.00 95.44 188 ARG A CA 1
ATOM 1478 C C . ARG A 1 188 ? -5.518 3.318 16.841 1.00 95.44 188 ARG A C 1
ATOM 1480 O O . ARG A 1 188 ? -4.791 2.427 16.411 1.00 95.44 188 ARG A O 1
ATOM 1487 N N . GLN A 1 189 ? -6.785 3.442 16.465 1.00 96.06 189 GLN A N 1
ATOM 1488 C CA . GLN A 1 189 ? -7.463 2.554 15.529 1.00 96.06 189 GLN A CA 1
ATOM 1489 C C . GLN A 1 189 ? -6.816 2.607 14.144 1.00 96.06 189 GLN A C 1
ATOM 1491 O O . GLN A 1 189 ? -6.559 1.564 13.543 1.00 96.06 189 GLN A O 1
ATOM 1496 N N . ARG A 1 190 ? -6.439 3.798 13.665 1.00 97.25 190 ARG A N 1
ATOM 1497 C CA . ARG A 1 190 ? -5.692 3.945 12.403 1.00 97.25 190 ARG A CA 1
ATOM 1498 C C . ARG A 1 190 ? -4.323 3.262 12.459 1.00 97.25 190 ARG A C 1
ATOM 1500 O O . ARG A 1 190 ? -3.946 2.592 11.501 1.00 97.25 190 ARG A O 1
ATOM 1507 N N . MET A 1 191 ? -3.614 3.339 13.589 1.00 96.88 191 MET A N 1
ATOM 1508 C CA . MET A 1 191 ? -2.368 2.587 13.801 1.00 96.88 191 MET A CA 1
ATOM 1509 C C . MET A 1 191 ? -2.587 1.066 13.881 1.00 96.88 191 MET A C 1
ATOM 1511 O O . MET A 1 191 ? -1.761 0.311 13.369 1.00 96.88 191 MET A O 1
ATOM 1515 N N . ARG A 1 192 ? -3.702 0.587 14.450 1.00 97.69 192 ARG A N 1
ATOM 1516 C CA . ARG A 1 192 ? -4.062 -0.847 14.436 1.00 97.69 192 ARG A CA 1
ATOM 1517 C C . ARG A 1 192 ? -4.326 -1.352 13.016 1.00 97.69 192 ARG A C 1
ATOM 1519 O O . ARG A 1 192 ? -3.829 -2.416 12.651 1.00 97.69 192 ARG A O 1
ATOM 1526 N N . ILE A 1 193 ? -5.042 -0.573 12.203 1.00 98.00 193 ILE A N 1
ATOM 1527 C CA . ILE A 1 193 ? -5.240 -0.853 10.770 1.00 98.00 193 ILE A CA 1
ATOM 1528 C C . ILE A 1 193 ? -3.885 -0.863 10.048 1.00 98.00 193 ILE A C 1
ATOM 1530 O O . ILE A 1 193 ? -3.629 -1.746 9.232 1.00 98.00 193 ILE A O 1
ATOM 1534 N N . ALA A 1 194 ? -2.985 0.061 10.396 1.00 97.81 194 ALA A N 1
ATOM 1535 C CA . ALA A 1 194 ? -1.639 0.109 9.839 1.00 97.81 194 ALA A CA 1
ATOM 1536 C C . ALA A 1 194 ? -0.803 -1.137 10.135 1.00 97.81 194 ALA A C 1
ATOM 1538 O O . ALA A 1 194 ? -0.180 -1.695 9.226 1.00 97.81 194 ALA A O 1
ATOM 1539 N N . LEU A 1 195 ? -0.848 -1.625 11.375 1.00 97.19 195 LEU A N 1
ATOM 1540 C CA . LEU A 1 195 ? -0.207 -2.878 11.755 1.00 97.19 195 LEU A CA 1
ATOM 1541 C C . LEU A 1 195 ? -0.827 -4.077 11.021 1.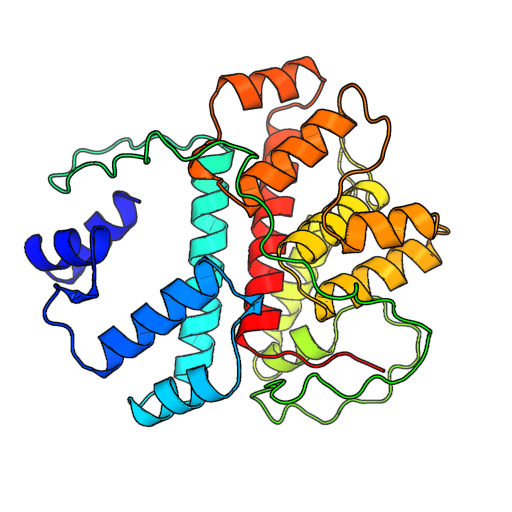00 97.19 195 LEU A C 1
ATOM 1543 O O . LEU A 1 195 ? -0.094 -4.904 10.484 1.00 97.19 195 LEU A O 1
ATOM 1547 N N . PHE A 1 196 ? -2.158 -4.133 10.934 1.00 97.38 196 PHE A N 1
ATOM 1548 C CA . PHE A 1 196 ? -2.888 -5.177 10.210 1.00 97.38 196 PHE A CA 1
ATOM 1549 C C . PHE A 1 196 ? -2.501 -5.264 8.730 1.00 97.38 196 PHE A C 1
ATOM 1551 O O . PHE A 1 196 ? -2.179 -6.345 8.236 1.00 97.38 196 PHE A O 1
ATOM 1558 N N . ILE A 1 197 ? -2.481 -4.132 8.023 1.00 96.56 197 ILE A N 1
ATOM 1559 C CA . ILE A 1 197 ? -2.087 -4.074 6.608 1.00 96.56 197 ILE A CA 1
ATOM 1560 C C . ILE A 1 197 ? -0.609 -4.435 6.438 1.00 96.56 197 ILE A C 1
ATOM 1562 O O . ILE A 1 197 ? -0.258 -5.184 5.527 1.00 96.56 197 ILE A O 1
ATOM 1566 N N . SER A 1 198 ? 0.254 -3.972 7.347 1.00 95.62 198 SER A N 1
ATOM 1567 C CA . SER A 1 198 ? 1.679 -4.326 7.332 1.00 95.62 198 SER A CA 1
ATOM 1568 C C . SER A 1 198 ? 1.900 -5.827 7.534 1.00 95.62 198 SER A C 1
ATOM 1570 O O . SER A 1 198 ? 2.770 -6.406 6.884 1.00 95.62 198 SER A O 1
ATOM 1572 N N . GLY A 1 199 ? 1.078 -6.465 8.374 1.00 91.75 199 GLY A N 1
ATOM 1573 C CA . GLY A 1 199 ? 1.036 -7.915 8.546 1.00 91.75 199 GLY A CA 1
ATOM 1574 C C . GLY A 1 199 ? 0.616 -8.655 7.276 1.00 91.75 199 GLY A C 1
ATOM 1575 O O . GLY A 1 199 ? 1.285 -9.607 6.876 1.00 91.75 199 GLY A O 1
ATOM 1576 N N . TRP A 1 200 ? -0.424 -8.176 6.584 1.00 89.50 200 TRP A N 1
ATOM 1577 C CA . TRP A 1 200 ? -0.835 -8.711 5.277 1.00 89.50 200 TRP A CA 1
ATOM 1578 C C . TRP A 1 200 ? 0.264 -8.607 4.224 1.00 89.50 200 TRP A C 1
ATOM 1580 O O . TRP A 1 200 ? 0.556 -9.580 3.532 1.00 89.50 200 TRP A O 1
ATOM 1590 N N . ASN A 1 201 ? 0.911 -7.446 4.135 1.00 90.56 201 ASN A N 1
ATOM 1591 C CA . ASN A 1 201 ? 2.016 -7.215 3.209 1.00 90.56 201 ASN A CA 1
ATOM 1592 C C . ASN A 1 201 ? 3.329 -7.881 3.663 1.00 90.56 201 ASN A C 1
ATOM 1594 O O . ASN A 1 201 ? 4.318 -7.805 2.936 1.00 90.56 201 ASN A O 1
ATOM 1598 N N . ARG A 1 202 ? 3.358 -8.521 4.844 1.00 89.81 202 ARG A N 1
ATOM 1599 C CA . ARG A 1 202 ? 4.535 -9.166 5.455 1.00 89.81 202 ARG A CA 1
ATOM 1600 C C . ARG A 1 202 ? 5.754 -8.227 5.512 1.00 89.81 202 ARG A C 1
ATOM 1602 O O . ARG A 1 202 ? 6.887 -8.627 5.240 1.00 89.81 202 ARG A O 1
ATOM 1609 N N . CYS A 1 203 ? 5.500 -6.958 5.834 1.00 90.25 203 CYS A N 1
ATOM 1610 C CA . CYS A 1 203 ? 6.508 -5.905 5.909 1.00 90.25 203 CYS A CA 1
ATOM 1611 C C . CYS A 1 203 ? 7.058 -5.787 7.335 1.00 90.25 203 CYS A C 1
ATOM 1613 O O . CYS A 1 203 ? 6.555 -4.987 8.124 1.00 90.25 203 CYS A O 1
ATOM 1615 N N . ASP A 1 204 ? 8.101 -6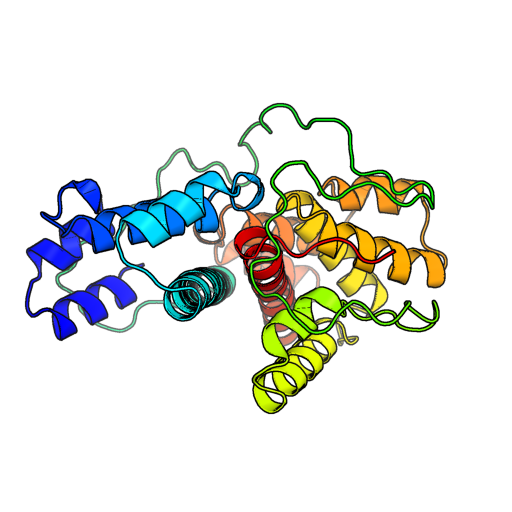.559 7.661 1.00 86.56 204 ASP A N 1
ATOM 1616 C CA . ASP A 1 204 ? 8.726 -6.568 8.998 1.00 86.56 204 ASP A CA 1
ATOM 1617 C C . ASP A 1 204 ? 9.093 -5.156 9.482 1.00 86.56 204 ASP A C 1
ATOM 1619 O O . ASP A 1 204 ? 8.892 -4.826 10.649 1.00 86.56 204 ASP A O 1
ATOM 1623 N N . TYR A 1 205 ? 9.573 -4.300 8.573 1.00 86.12 205 TYR A N 1
ATOM 1624 C CA . TYR A 1 205 ? 9.949 -2.923 8.886 1.00 86.12 205 TYR A CA 1
ATOM 1625 C C . TYR A 1 205 ? 8.767 -2.090 9.399 1.00 86.12 205 TYR A C 1
ATOM 1627 O O . TYR A 1 205 ? 8.847 -1.455 10.451 1.00 86.12 205 TYR A O 1
ATOM 1635 N N . SER A 1 206 ? 7.639 -2.117 8.690 1.00 91.06 206 SER A N 1
ATOM 1636 C CA . SER A 1 206 ? 6.440 -1.391 9.115 1.00 91.06 206 SER A CA 1
ATOM 1637 C C . SER A 1 206 ? 5.774 -2.051 10.326 1.00 91.06 206 SER A C 1
ATOM 1639 O O . SER A 1 206 ? 5.307 -1.340 11.215 1.00 91.06 206 SER A O 1
ATOM 1641 N N . ILE A 1 207 ? 5.777 -3.389 10.405 1.00 92.00 207 ILE A N 1
ATOM 1642 C CA . ILE A 1 207 ? 5.293 -4.142 11.575 1.00 92.00 207 ILE A CA 1
ATOM 1643 C C . ILE A 1 207 ? 6.024 -3.676 12.838 1.00 92.00 207 ILE A C 1
ATOM 1645 O O . ILE A 1 207 ? 5.362 -3.309 13.808 1.00 92.00 207 ILE A O 1
ATOM 1649 N N . TYR A 1 208 ? 7.358 -3.611 12.802 1.00 88.31 208 TYR A N 1
ATOM 1650 C CA . TYR A 1 208 ? 8.183 -3.143 13.916 1.00 88.31 208 TYR A CA 1
ATOM 1651 C C . TYR A 1 208 ? 7.750 -1.756 14.414 1.00 88.31 208 TYR A C 1
ATOM 1653 O O . TYR A 1 208 ? 7.467 -1.579 15.601 1.00 88.31 208 TYR A O 1
ATOM 1661 N N . TRP A 1 209 ? 7.628 -0.779 13.510 1.00 88.25 209 TRP A N 1
ATOM 1662 C CA . TRP A 1 209 ? 7.295 0.598 13.884 1.00 88.25 209 TRP A CA 1
ATOM 1663 C C . TRP A 1 209 ? 5.889 0.741 14.466 1.00 88.25 209 TRP A C 1
ATOM 1665 O O . TRP A 1 209 ? 5.712 1.403 15.493 1.00 88.25 209 TRP A O 1
ATOM 1675 N N . TYR A 1 210 ? 4.889 0.099 13.857 1.00 93.12 210 TYR A N 1
ATOM 1676 C CA . TYR A 1 210 ? 3.520 0.162 14.369 1.00 93.12 210 TYR A CA 1
ATOM 1677 C C . TYR A 1 210 ? 3.358 -0.620 15.682 1.00 93.12 210 TYR A C 1
ATOM 1679 O O . TYR A 1 210 ? 2.668 -0.136 16.579 1.00 93.12 210 TYR A O 1
ATOM 1687 N N . GLN A 1 211 ? 4.034 -1.765 15.857 1.00 91.69 211 GLN A N 1
ATOM 1688 C CA . GLN A 1 211 ? 4.058 -2.483 17.140 1.00 91.69 211 GLN A CA 1
ATOM 1689 C C . GLN A 1 211 ? 4.709 -1.653 18.248 1.00 91.69 211 GLN A C 1
ATOM 1691 O O . GLN A 1 211 ? 4.152 -1.572 19.344 1.00 91.69 211 GLN A O 1
ATOM 1696 N N . ARG A 1 212 ? 5.849 -1.005 17.974 1.00 88.12 212 ARG A N 1
ATOM 1697 C CA . ARG A 1 212 ? 6.534 -0.125 18.935 1.00 88.12 212 ARG A CA 1
ATOM 1698 C C . ARG A 1 212 ? 5.636 1.040 19.353 1.00 88.12 212 ARG A C 1
ATOM 1700 O O . ARG A 1 212 ? 5.466 1.270 20.549 1.00 88.12 212 ARG A O 1
ATOM 1707 N N . ALA A 1 213 ? 5.022 1.730 18.390 1.00 89.88 213 ALA A N 1
ATOM 1708 C CA . ALA A 1 213 ? 4.123 2.850 18.662 1.00 89.88 213 ALA A CA 1
ATOM 1709 C C . ALA A 1 213 ? 2.896 2.427 19.488 1.00 89.88 213 ALA A C 1
ATOM 1711 O O . ALA A 1 213 ? 2.593 3.044 20.506 1.00 89.88 213 ALA A O 1
ATOM 1712 N N . LEU A 1 214 ? 2.219 1.341 19.105 1.00 94.12 214 LEU A N 1
ATOM 1713 C CA . LEU A 1 214 ? 1.047 0.846 19.834 1.00 94.12 214 LEU A CA 1
ATOM 1714 C C . LEU A 1 214 ? 1.407 0.291 21.223 1.00 94.12 214 LEU A C 1
ATOM 1716 O O . LEU A 1 214 ? 0.655 0.496 22.174 1.00 94.12 214 LEU A O 1
ATOM 1720 N N . THR A 1 215 ? 2.578 -0.333 21.384 1.00 92.44 215 THR A N 1
ATOM 1721 C CA . THR A 1 215 ? 3.074 -0.772 22.701 1.00 92.44 215 THR A CA 1
ATOM 1722 C C . THR A 1 215 ? 3.251 0.416 23.647 1.00 92.44 215 THR A C 1
ATOM 1724 O O . THR A 1 215 ? 2.820 0.349 24.795 1.00 92.44 215 THR A O 1
ATOM 1727 N N . GLN A 1 216 ? 3.809 1.537 23.171 1.00 90.56 216 GLN A N 1
ATOM 1728 C CA . GLN A 1 216 ? 3.924 2.762 23.977 1.00 90.56 216 GLN A CA 1
ATOM 1729 C C . GLN A 1 216 ? 2.562 3.363 24.355 1.00 90.56 216 GLN A C 1
ATOM 1731 O O . GLN A 1 216 ? 2.449 4.043 25.372 1.00 90.56 216 GLN A O 1
ATOM 1736 N N . LEU A 1 217 ? 1.518 3.085 23.571 1.00 92.44 217 LEU A N 1
ATOM 1737 C CA . LEU A 1 217 ? 0.136 3.471 23.868 1.00 92.44 217 LEU A CA 1
ATOM 1738 C C . LEU A 1 217 ? -0.587 2.489 24.810 1.00 92.44 217 LEU A C 1
ATOM 1740 O O . LEU A 1 217 ? -1.763 2.711 25.122 1.00 92.44 217 LEU A O 1
ATOM 1744 N N . GLY A 1 218 ? 0.094 1.435 25.272 1.00 94.44 218 GLY A N 1
ATOM 1745 C CA . GLY A 1 218 ? -0.457 0.420 26.171 1.00 94.44 218 GLY A CA 1
ATOM 1746 C C . GLY A 1 218 ? -1.381 -0.583 25.478 1.00 94.44 218 GLY A C 1
ATOM 1747 O O . GLY A 1 218 ? -2.324 -1.063 26.100 1.00 94.44 218 GLY A O 1
ATOM 1748 N N . GLU A 1 219 ? -1.166 -0.856 24.188 1.00 95.19 219 GLU A N 1
ATOM 1749 C CA . GLU A 1 219 ? -1.939 -1.854 23.443 1.00 95.19 219 GLU A CA 1
ATOM 1750 C C . GLU A 1 219 ? -1.659 -3.284 23.936 1.00 95.19 219 GLU A C 1
ATOM 1752 O O . GLU A 1 219 ? -0.533 -3.625 24.311 1.00 95.19 219 GLU A O 1
ATOM 1757 N N . ASP A 1 220 ? -2.688 -4.132 23.907 1.00 93.81 220 ASP A N 1
ATOM 1758 C CA . ASP A 1 220 ? -2.579 -5.530 24.319 1.00 93.81 220 ASP A CA 1
ATOM 1759 C C . ASP A 1 220 ? -1.630 -6.329 23.406 1.00 93.81 220 ASP A C 1
ATOM 1761 O O . ASP A 1 220 ? -1.743 -6.311 22.179 1.00 93.81 220 ASP A O 1
ATOM 1765 N N . GLN A 1 221 ? -0.707 -7.082 24.009 1.00 91.12 221 GLN A N 1
ATOM 1766 C CA . GLN A 1 221 ? 0.332 -7.814 23.276 1.00 91.12 221 GLN A CA 1
ATOM 1767 C C . GLN A 1 221 ? -0.232 -8.940 22.399 1.00 91.12 221 GLN A C 1
ATOM 1769 O O . GLN A 1 221 ? 0.305 -9.207 21.320 1.00 91.12 221 GLN A O 1
ATOM 1774 N N . SER A 1 222 ? -1.327 -9.584 22.817 1.00 91.94 222 SER A N 1
ATOM 1775 C CA . SER A 1 222 ? -1.967 -10.629 22.013 1.00 91.94 222 SER A CA 1
ATOM 1776 C C . SER A 1 222 ? -2.635 -10.033 20.771 1.00 91.94 222 SER A C 1
ATOM 1778 O O . SER A 1 222 ? -2.498 -10.574 19.668 1.00 91.94 222 SER A O 1
ATOM 1780 N N . LEU A 1 223 ? -3.255 -8.857 20.915 1.00 93.75 223 LEU A N 1
ATOM 1781 C CA . LEU A 1 223 ? -3.795 -8.092 19.800 1.00 93.75 223 LEU A CA 1
ATOM 1782 C C . LEU A 1 223 ? -2.684 -7.639 18.846 1.00 93.75 223 LEU A C 1
ATOM 1784 O O . LEU A 1 223 ? -2.817 -7.824 17.637 1.00 93.75 223 LEU A O 1
ATOM 1788 N N . LEU A 1 224 ? -1.563 -7.116 19.354 1.00 94.31 224 LEU A N 1
ATOM 1789 C CA . LEU A 1 224 ? -0.416 -6.732 18.521 1.00 94.31 224 LEU A CA 1
ATOM 1790 C C . LEU A 1 224 ? 0.139 -7.909 17.715 1.00 94.31 224 LEU A C 1
ATOM 1792 O O . LEU A 1 224 ? 0.383 -7.770 16.516 1.00 94.31 224 LEU A O 1
ATOM 1796 N N . ALA A 1 225 ? 0.314 -9.073 18.344 1.00 89.06 225 ALA A N 1
ATOM 1797 C CA . ALA A 1 225 ? 0.777 -10.284 17.669 1.00 89.06 225 ALA A CA 1
ATOM 1798 C C . ALA A 1 225 ? -0.200 -10.746 16.576 1.00 89.06 225 ALA A C 1
ATOM 1800 O O . ALA A 1 225 ? 0.217 -11.224 15.517 1.00 89.06 225 ALA A O 1
ATOM 1801 N N . ARG A 1 226 ? -1.504 -10.581 16.814 1.00 92.31 226 ARG A N 1
ATOM 1802 C CA . ARG A 1 226 ? -2.562 -10.916 15.860 1.00 92.31 226 ARG A CA 1
ATOM 1803 C C . ARG A 1 226 ? -2.605 -9.945 14.676 1.00 92.31 226 ARG A C 1
ATOM 1805 O O . ARG A 1 226 ? -2.657 -10.382 13.529 1.00 92.31 226 ARG A O 1
ATOM 1812 N N . LEU A 1 227 ? -2.520 -8.642 14.926 1.00 95.00 227 LEU A N 1
ATOM 1813 C CA . LEU A 1 227 ? -2.487 -7.629 13.869 1.00 95.00 227 LEU A CA 1
ATOM 1814 C C . LEU A 1 227 ? -1.196 -7.719 13.045 1.00 95.00 227 LEU A C 1
ATOM 1816 O O . LEU A 1 227 ? -1.258 -7.595 11.831 1.00 95.00 227 LEU A O 1
ATOM 1820 N N . ALA A 1 228 ? -0.045 -8.017 13.658 1.00 91.38 228 ALA A N 1
ATOM 1821 C CA . ALA A 1 228 ? 1.219 -8.243 12.943 1.00 91.38 228 ALA A CA 1
ATOM 1822 C C . ALA A 1 228 ? 1.174 -9.464 12.011 1.00 91.38 228 ALA A C 1
ATOM 1824 O O . ALA A 1 228 ? 1.941 -9.570 11.061 1.00 91.38 228 ALA A O 1
ATOM 1825 N N . GLN A 1 229 ? 0.235 -10.374 12.258 1.00 87.75 229 GLN A N 1
ATOM 1826 C CA . GLN A 1 229 ? -0.108 -11.457 11.351 1.00 87.75 229 GLN A CA 1
ATOM 1827 C C . GLN A 1 229 ? -1.073 -11.007 10.245 1.00 87.75 229 GLN A C 1
ATOM 1829 O O . GLN A 1 229 ? -1.460 -11.819 9.431 1.00 87.75 229 GLN A O 1
ATOM 1834 N N . GLY A 1 230 ? -1.572 -9.779 10.200 1.00 90.00 230 GLY A N 1
ATOM 1835 C CA . GLY A 1 230 ? -2.677 -9.435 9.301 1.00 90.00 230 GLY A CA 1
ATOM 1836 C C . GLY A 1 230 ? -3.952 -10.221 9.626 1.00 90.00 230 GLY A C 1
ATOM 1837 O O . GLY A 1 230 ? -4.733 -10.553 8.740 1.00 90.00 230 GLY A O 1
ATOM 1838 N N . LYS A 1 231 ? -4.166 -10.581 10.898 1.00 91.44 231 LYS A N 1
ATOM 1839 C CA . LYS A 1 231 ? -5.445 -11.115 11.380 1.00 91.44 231 LYS A CA 1
ATOM 1840 C C . LYS A 1 231 ? -6.196 -9.988 12.083 1.00 91.44 231 LYS A C 1
ATOM 1842 O O . LYS A 1 231 ? -5.633 -9.311 12.939 1.00 91.44 231 LYS A O 1
ATOM 1847 N N . ALA A 1 232 ? -7.458 -9.784 11.714 1.00 91.94 232 ALA A N 1
ATOM 1848 C CA . ALA A 1 232 ? -8.308 -8.788 12.359 1.00 91.94 232 ALA A CA 1
ATOM 1849 C C . ALA A 1 232 ? -8.573 -9.189 13.825 1.00 91.94 232 ALA A C 1
ATOM 1851 O O . ALA A 1 232 ? -8.514 -10.388 14.121 1.00 91.94 232 ALA A O 1
ATOM 1852 N N . PRO A 1 233 ? -8.858 -8.238 14.734 1.00 92.75 233 PRO A N 1
ATOM 1853 C CA . PRO A 1 233 ? -9.239 -8.534 16.115 1.00 92.75 233 PRO A CA 1
ATOM 1854 C C . PRO A 1 233 ? -10.353 -9.592 16.213 1.00 92.75 233 PRO A C 1
ATOM 1856 O O . PRO A 1 233 ? -11.157 -9.765 15.297 1.00 92.75 233 PRO A O 1
ATOM 1859 N N . GLU A 1 234 ? -10.384 -10.337 17.317 1.00 90.56 234 GLU A N 1
ATOM 1860 C CA . GLU A 1 234 ? -11.458 -11.305 17.569 1.00 90.56 234 GLU A CA 1
ATOM 1861 C C . GLU A 1 234 ? -12.739 -10.603 18.012 1.00 90.56 234 GLU A C 1
ATOM 1863 O O . GLU A 1 234 ? -12.689 -9.530 18.608 1.00 90.56 234 GLU A O 1
ATOM 1868 N N . ASN A 1 235 ? -13.885 -11.237 17.746 1.00 89.38 235 ASN A N 1
ATOM 1869 C CA . ASN A 1 235 ? -15.202 -10.783 18.203 1.00 89.38 235 ASN A CA 1
ATOM 1870 C C . ASN A 1 235 ? -15.558 -9.346 17.781 1.00 89.38 235 ASN A C 1
ATOM 1872 O O . ASN A 1 235 ? -16.280 -8.650 18.494 1.00 89.38 235 ASN A O 1
ATOM 1876 N N . LEU A 1 236 ? -15.063 -8.900 16.622 1.00 88.12 236 LEU A N 1
ATOM 1877 C CA . LEU A 1 236 ? -15.499 -7.638 16.032 1.00 88.12 236 LEU A CA 1
ATOM 1878 C C . LEU A 1 236 ? -16.967 -7.719 15.611 1.00 88.12 236 LEU A C 1
ATOM 1880 O O . LEU A 1 236 ? -17.394 -8.710 15.021 1.00 88.12 236 LEU A O 1
ATOM 1884 N N . GLY A 1 237 ? -17.701 -6.639 15.861 1.00 87.56 237 GLY A N 1
ATOM 1885 C CA . GLY A 1 237 ? -19.050 -6.428 15.353 1.00 87.56 237 GLY A CA 1
ATOM 1886 C C . GLY A 1 237 ? -19.233 -4.990 14.880 1.00 87.56 237 GLY A C 1
ATOM 1887 O O . GLY A 1 237 ? -18.444 -4.105 15.218 1.00 87.56 237 GLY A O 1
ATOM 1888 N N . GLY A 1 238 ? -20.277 -4.763 14.086 1.00 91.06 238 GLY A N 1
ATOM 1889 C CA . GLY A 1 238 ? -20.629 -3.435 13.588 1.00 91.06 238 GLY A CA 1
ATOM 1890 C C . GLY A 1 238 ? -19.507 -2.784 12.774 1.00 91.06 238 GLY A C 1
ATOM 1891 O O . GLY A 1 238 ? -18.884 -3.420 11.924 1.00 91.06 238 GLY A O 1
ATOM 1892 N N . LEU A 1 239 ? -19.259 -1.505 13.056 1.00 92.94 239 LEU A N 1
ATOM 1893 C CA . LEU A 1 239 ? -18.329 -0.653 12.319 1.00 92.94 239 LEU A CA 1
ATOM 1894 C C . LEU A 1 239 ? -16.904 -1.225 12.239 1.00 92.94 239 LEU A C 1
ATOM 1896 O O . LEU A 1 239 ? -16.326 -1.280 11.155 1.00 92.94 239 LEU A O 1
ATOM 1900 N N . ASP A 1 240 ? -16.341 -1.694 13.354 1.00 93.50 240 ASP A N 1
ATOM 1901 C CA . ASP A 1 240 ? -14.952 -2.170 13.373 1.00 93.50 240 ASP A CA 1
ATOM 1902 C C . ASP A 1 240 ? -14.744 -3.388 12.466 1.00 93.50 240 ASP A C 1
ATOM 1904 O O . ASP A 1 240 ? -13.726 -3.489 11.778 1.00 93.50 240 ASP A O 1
ATOM 1908 N N . GLN A 1 241 ? -15.719 -4.300 12.416 1.00 93.94 241 GLN A N 1
ATOM 1909 C CA . GLN A 1 241 ? -15.655 -5.460 11.529 1.00 93.94 241 GLN A CA 1
ATOM 1910 C C . GLN A 1 241 ? -15.571 -5.022 10.061 1.00 93.94 241 GLN A C 1
ATOM 1912 O O . GLN A 1 241 ? -14.707 -5.505 9.324 1.00 93.94 241 GLN A O 1
ATOM 1917 N N . LEU A 1 242 ? -16.424 -4.079 9.659 1.00 95.31 242 LEU A N 1
ATOM 1918 C CA . LEU A 1 242 ? -16.471 -3.561 8.292 1.00 95.31 242 LEU A CA 1
ATOM 1919 C C . LEU A 1 242 ? -15.196 -2.793 7.929 1.00 95.31 242 LEU A C 1
ATOM 1921 O O . LEU A 1 242 ? -14.678 -2.950 6.826 1.00 95.31 242 LEU A O 1
ATOM 1925 N N . VAL A 1 243 ? -14.633 -2.028 8.869 1.00 96.31 243 VAL A N 1
ATOM 1926 C CA . VAL A 1 243 ? -13.370 -1.297 8.678 1.00 96.31 243 VAL A CA 1
ATOM 1927 C C . VAL A 1 243 ? -12.212 -2.253 8.378 1.00 96.31 243 VAL A C 1
ATOM 1929 O O . VAL A 1 243 ? -11.483 -2.051 7.403 1.00 96.31 243 VAL A O 1
ATOM 1932 N N . PHE A 1 244 ? -12.048 -3.323 9.165 1.00 95.88 244 PHE A N 1
ATOM 1933 C CA . PHE A 1 244 ? -10.990 -4.313 8.922 1.00 95.88 244 PHE A CA 1
ATOM 1934 C C . PHE A 1 244 ? -11.234 -5.138 7.653 1.00 95.88 244 PHE A C 1
ATOM 1936 O O . PHE A 1 244 ? -10.278 -5.438 6.934 1.00 95.88 244 PHE A O 1
ATOM 1943 N N . GLN A 1 245 ? -12.488 -5.475 7.337 1.00 94.06 245 GLN A N 1
ATOM 1944 C CA . GLN A 1 245 ? -12.837 -6.148 6.081 1.00 94.06 245 GLN A CA 1
ATOM 1945 C C . GLN A 1 245 ? -12.525 -5.270 4.865 1.00 94.06 245 GLN A C 1
ATOM 1947 O O . GLN A 1 245 ? -11.941 -5.754 3.896 1.00 94.06 245 GLN A O 1
ATOM 1952 N N . HIS A 1 246 ? -12.844 -3.975 4.926 1.00 94.56 246 HIS A N 1
ATOM 1953 C CA . HIS A 1 246 ? -12.525 -3.027 3.859 1.00 94.56 246 HIS A CA 1
ATOM 1954 C C . HIS A 1 246 ? -11.017 -2.843 3.687 1.00 94.56 246 HIS A C 1
ATOM 1956 O O . HIS A 1 246 ? -10.509 -2.936 2.571 1.00 94.56 246 HIS A O 1
ATOM 1962 N N . ALA A 1 247 ? -10.274 -2.695 4.787 1.00 95.50 247 ALA A N 1
ATOM 1963 C CA . ALA A 1 247 ? -8.812 -2.645 4.758 1.00 95.50 247 ALA A CA 1
ATOM 1964 C C . ALA A 1 247 ? -8.188 -3.910 4.135 1.00 95.50 247 ALA A C 1
ATOM 1966 O O . ALA A 1 247 ? -7.253 -3.811 3.336 1.00 95.50 247 ALA A O 1
ATOM 1967 N N . ALA A 1 248 ? -8.711 -5.096 4.470 1.00 93.06 248 ALA A N 1
ATOM 1968 C CA . ALA A 1 248 ? -8.262 -6.367 3.901 1.00 93.06 248 ALA A CA 1
ATOM 1969 C C . ALA A 1 248 ? -8.533 -6.437 2.392 1.00 93.06 248 ALA A C 1
ATOM 1971 O O . ALA A 1 248 ? -7.621 -6.754 1.625 1.00 93.06 248 ALA A O 1
ATOM 1972 N N . ARG A 1 249 ? -9.753 -6.069 1.975 1.00 92.12 249 ARG A N 1
ATOM 1973 C CA . ARG A 1 249 ? -10.177 -6.028 0.571 1.00 92.12 249 ARG A CA 1
ATOM 1974 C C . ARG A 1 249 ? -9.275 -5.121 -0.256 1.00 92.12 249 ARG A C 1
ATOM 1976 O O . ARG A 1 249 ? -8.719 -5.567 -1.251 1.00 92.12 249 ARG A O 1
ATOM 1983 N N . LEU A 1 250 ? -9.055 -3.885 0.194 1.00 93.25 250 LEU A N 1
ATOM 1984 C CA . LEU A 1 250 ? -8.187 -2.932 -0.504 1.00 93.25 250 LEU A CA 1
ATOM 1985 C C . LEU A 1 250 ? -6.731 -3.395 -0.572 1.00 93.25 250 LEU A C 1
ATOM 1987 O O . LEU A 1 250 ? -6.008 -3.048 -1.503 1.00 93.25 250 LEU A O 1
ATOM 1991 N N . THR A 1 251 ? -6.276 -4.175 0.405 1.00 91.50 251 THR A N 1
ATOM 1992 C CA . THR A 1 251 ? -4.898 -4.671 0.430 1.00 91.50 251 THR A CA 1
ATOM 1993 C C . THR A 1 251 ? -4.701 -5.825 -0.557 1.00 91.50 251 THR A C 1
ATOM 1995 O O . THR A 1 251 ? -3.708 -5.815 -1.290 1.00 91.50 251 THR A O 1
ATOM 1998 N N . GLN A 1 252 ? -5.640 -6.775 -0.611 1.00 86.44 252 GLN A N 1
ATOM 1999 C CA . GLN A 1 252 ? -5.532 -8.013 -1.395 1.00 86.44 252 GLN A CA 1
ATOM 2000 C C . GLN A 1 252 ? -6.128 -7.883 -2.799 1.00 86.44 252 GLN A C 1
ATOM 2002 O O . GLN A 1 252 ? -5.425 -8.073 -3.789 1.00 86.44 252 GLN A O 1
ATOM 2007 N N . GLU A 1 253 ? -7.405 -7.516 -2.878 1.00 85.88 253 GLU A N 1
ATOM 2008 C CA . GLU A 1 253 ? -8.206 -7.562 -4.100 1.00 85.88 253 GLU A CA 1
ATOM 2009 C C . GLU A 1 253 ? -9.063 -6.292 -4.237 1.00 85.88 253 GLU A C 1
ATOM 2011 O O . GLU A 1 253 ? -10.295 -6.360 -4.187 1.00 85.88 253 GLU A O 1
ATOM 2016 N N . PRO A 1 254 ? -8.445 -5.104 -4.391 1.00 89.12 254 PRO A N 1
ATOM 2017 C CA . PRO A 1 254 ? -9.173 -3.833 -4.417 1.00 89.12 254 PRO A CA 1
ATOM 2018 C C . PRO A 1 254 ? -10.273 -3.788 -5.486 1.00 89.12 254 PRO A C 1
ATOM 2020 O O . PRO A 1 254 ? -11.345 -3.245 -5.220 1.00 89.12 254 PRO A O 1
ATOM 2023 N N . TRP A 1 255 ? -10.064 -4.453 -6.628 1.00 84.81 255 TRP A N 1
ATOM 2024 C CA . TRP A 1 255 ? -11.023 -4.582 -7.733 1.00 84.81 255 TRP A CA 1
ATOM 2025 C C . TRP A 1 255 ? -12.324 -5.318 -7.370 1.00 84.81 255 TRP A C 1
ATOM 2027 O O . TRP A 1 255 ? -13.268 -5.307 -8.155 1.00 84.81 255 TRP A O 1
ATOM 2037 N N . THR A 1 256 ? -12.392 -5.980 -6.209 1.00 85.94 256 THR A N 1
ATOM 2038 C CA . THR A 1 256 ? -13.623 -6.620 -5.709 1.00 85.94 256 THR A CA 1
ATOM 2039 C C . THR A 1 256 ? -14.508 -5.668 -4.907 1.00 85.94 256 THR A C 1
ATOM 2041 O O . THR A 1 256 ? -15.577 -6.076 -4.452 1.00 85.94 256 THR A O 1
ATOM 2044 N N . THR A 1 257 ? -14.086 -4.415 -4.712 1.00 87.50 257 THR A N 1
ATOM 2045 C CA . THR A 1 257 ? -14.903 -3.393 -4.050 1.00 87.50 257 THR A CA 1
ATOM 2046 C C . THR A 1 257 ? -16.136 -3.096 -4.894 1.00 87.50 257 THR A C 1
ATOM 2048 O O . THR A 1 257 ? -16.033 -2.828 -6.090 1.00 87.50 257 THR A O 1
ATOM 2051 N N . LYS A 1 258 ? -17.312 -3.157 -4.265 1.00 88.00 258 LYS A N 1
ATOM 2052 C CA . LYS A 1 258 ? -18.597 -2.887 -4.914 1.00 88.00 258 LYS A CA 1
ATOM 2053 C C . LYS A 1 258 ? -19.361 -1.798 -4.181 1.00 88.00 258 LYS A C 1
ATOM 2055 O O . LYS A 1 258 ? -19.082 -1.510 -3.018 1.00 88.00 258 LYS A O 1
ATOM 2060 N N . GLU A 1 259 ? -20.358 -1.239 -4.854 1.00 88.06 259 GLU A N 1
ATOM 2061 C CA . GLU A 1 259 ? -21.234 -0.214 -4.286 1.00 88.06 259 GLU A CA 1
ATOM 2062 C C . GLU A 1 259 ? -21.934 -0.710 -3.012 1.00 88.06 259 GLU A C 1
ATOM 2064 O O . GLU A 1 259 ? -22.009 0.034 -2.037 1.00 88.06 259 GLU A O 1
ATOM 2069 N N . GLU A 1 260 ? -22.316 -1.991 -2.949 1.00 89.94 260 GLU A N 1
ATOM 2070 C CA . GLU A 1 260 ? -22.950 -2.586 -1.765 1.00 89.94 260 GLU A CA 1
ATOM 2071 C C . GLU A 1 260 ? -22.026 -2.576 -0.539 1.00 89.94 260 GLU A C 1
ATOM 2073 O O . GLU A 1 260 ? -22.471 -2.316 0.572 1.00 89.94 260 GLU A O 1
ATOM 2078 N N . THR A 1 261 ? -20.723 -2.791 -0.735 1.00 89.00 261 THR A N 1
ATOM 2079 C CA . THR A 1 261 ? -19.729 -2.736 0.351 1.00 89.00 261 THR A CA 1
ATOM 2080 C C . THR A 1 261 ? -19.590 -1.325 0.922 1.00 89.00 261 THR A C 1
ATOM 2082 O O . THR A 1 261 ? -19.414 -1.143 2.125 1.00 89.00 261 THR A O 1
ATOM 2085 N N . ILE A 1 262 ? -19.636 -0.316 0.053 1.00 92.88 262 ILE A N 1
ATOM 2086 C CA . ILE A 1 262 ? -19.585 1.089 0.466 1.00 92.88 262 ILE A CA 1
ATOM 2087 C C . ILE A 1 262 ? -20.875 1.461 1.195 1.00 92.88 262 ILE A C 1
ATOM 2089 O O . ILE A 1 262 ? -20.835 2.175 2.193 1.00 92.88 262 ILE A O 1
ATOM 2093 N N . GLU A 1 263 ? -22.008 0.927 0.752 1.00 93.94 263 GLU A N 1
ATOM 2094 C CA . GLU A 1 263 ? -23.287 1.147 1.412 1.00 93.94 263 GLU A CA 1
ATOM 2095 C C . GLU A 1 263 ? -23.357 0.493 2.801 1.00 93.94 263 GLU A C 1
ATOM 2097 O O . GLU A 1 263 ? -23.849 1.116 3.738 1.00 93.94 263 GLU A O 1
ATOM 2102 N N . GLU A 1 264 ? -22.781 -0.698 2.991 1.00 93.94 264 GLU A N 1
ATOM 2103 C CA . GLU A 1 264 ? -22.627 -1.313 4.321 1.00 93.94 264 GLU A CA 1
ATOM 2104 C C . GLU A 1 264 ? -21.839 -0.405 5.284 1.00 93.94 264 GLU A C 1
ATOM 2106 O O . GLU A 1 264 ? -22.221 -0.238 6.444 1.00 93.94 264 GLU A O 1
ATOM 2111 N N . LEU A 1 265 ? -20.764 0.232 4.801 1.00 95.06 265 LEU A N 1
ATOM 2112 C CA . LEU A 1 265 ? -19.979 1.202 5.571 1.00 95.06 265 LEU A CA 1
ATOM 2113 C C . LEU A 1 265 ? -20.807 2.445 5.943 1.00 95.06 265 LEU A C 1
ATOM 2115 O O . LEU A 1 265 ? -20.741 2.901 7.087 1.00 95.06 265 LEU A O 1
ATOM 2119 N N . ARG A 1 266 ? -21.632 2.958 5.022 1.00 96.00 266 ARG A N 1
ATOM 2120 C CA . ARG A 1 266 ? -22.543 4.081 5.306 1.00 96.00 266 ARG A CA 1
ATOM 2121 C C . ARG A 1 266 ? -23.605 3.723 6.333 1.00 96.00 266 ARG A C 1
ATOM 2123 O O . ARG A 1 266 ? -23.833 4.477 7.276 1.00 96.00 266 ARG A O 1
ATOM 2130 N N . GLN A 1 267 ? -24.217 2.552 6.194 1.00 96.12 267 GLN A N 1
ATOM 2131 C CA . GLN A 1 267 ? -25.222 2.049 7.133 1.00 96.12 267 GLN A CA 1
ATOM 2132 C C . GLN A 1 267 ? -24.643 1.824 8.535 1.00 96.12 267 GLN A C 1
ATOM 2134 O O . GLN A 1 267 ? -25.359 1.963 9.526 1.00 96.12 267 GLN A O 1
ATOM 2139 N N . ALA A 1 268 ? -23.343 1.536 8.631 1.00 95.25 268 ALA A N 1
ATOM 2140 C CA . ALA A 1 268 ? -22.612 1.453 9.892 1.00 95.25 268 ALA A CA 1
ATOM 2141 C C . ALA A 1 268 ? -22.164 2.814 10.459 1.00 95.25 268 ALA A C 1
ATOM 2143 O O . ALA A 1 268 ? -21.573 2.852 11.540 1.00 95.25 268 ALA A O 1
ATOM 2144 N N . GLY A 1 269 ? -22.464 3.917 9.767 1.00 94.25 269 GLY A N 1
ATOM 2145 C CA . GLY A 1 269 ? -22.298 5.279 10.266 1.00 94.25 269 GLY A CA 1
ATOM 2146 C C . GLY A 1 269 ? -21.082 6.046 9.746 1.00 94.25 269 GLY A C 1
ATOM 2147 O O . GLY A 1 269 ? -20.842 7.137 10.259 1.00 94.25 269 GLY A O 1
ATOM 2148 N N . LEU A 1 270 ? -20.323 5.537 8.763 1.00 95.69 270 LEU A N 1
ATOM 2149 C CA . LEU A 1 270 ? -19.326 6.374 8.079 1.00 95.69 270 LEU A CA 1
ATOM 2150 C C . LEU A 1 270 ? -20.006 7.293 7.062 1.00 95.69 270 LEU A C 1
ATOM 2152 O O . LEU A 1 270 ? -20.830 6.842 6.266 1.00 95.69 270 LEU A O 1
ATOM 2156 N N . ASP A 1 271 ? -19.593 8.556 7.010 1.00 95.44 271 ASP A N 1
ATOM 2157 C CA . ASP A 1 271 ? -19.888 9.399 5.853 1.00 95.44 271 ASP A CA 1
ATOM 2158 C C . ASP A 1 271 ? -18.888 9.146 4.699 1.00 95.44 271 ASP A C 1
ATOM 2160 O O . ASP A 1 271 ? -17.884 8.441 4.844 1.00 95.44 271 ASP A O 1
ATOM 2164 N N . ASP A 1 272 ? -19.141 9.728 3.523 1.00 94.81 272 ASP A N 1
ATOM 2165 C CA . ASP A 1 272 ? -18.264 9.549 2.355 1.00 94.81 272 ASP A CA 1
ATOM 2166 C C . ASP A 1 272 ? -16.827 10.051 2.604 1.00 94.81 272 ASP A C 1
ATOM 2168 O O . ASP A 1 272 ? -15.870 9.534 2.017 1.00 94.81 272 ASP A O 1
ATOM 2172 N N . LYS A 1 273 ? -16.642 11.040 3.488 1.00 95.06 273 LYS A N 1
ATOM 2173 C CA . LYS A 1 273 ? -15.318 11.560 3.843 1.00 95.06 273 LYS A CA 1
ATOM 2174 C C . LYS A 1 273 ? -14.569 10.562 4.723 1.00 95.06 273 LYS A C 1
ATOM 2176 O O . LYS A 1 273 ? -13.379 10.346 4.491 1.00 95.06 273 LYS A O 1
ATOM 2181 N N . ASP A 1 274 ? -15.233 9.941 5.689 1.00 95.62 274 ASP A N 1
ATOM 2182 C CA . ASP A 1 274 ? -14.654 8.897 6.529 1.00 95.62 274 ASP A CA 1
ATOM 2183 C C . ASP A 1 274 ? -14.270 7.668 5.678 1.00 95.62 274 ASP A C 1
ATOM 2185 O O . ASP A 1 274 ? -13.160 7.141 5.816 1.00 95.62 274 ASP A O 1
ATOM 2189 N N . ILE A 1 275 ? -15.125 7.264 4.727 1.00 95.81 275 ILE A N 1
ATOM 2190 C CA . ILE A 1 275 ? -14.848 6.169 3.776 1.00 95.81 275 ILE A CA 1
ATOM 2191 C C . ILE A 1 275 ? -13.642 6.501 2.890 1.00 95.81 275 ILE A C 1
ATOM 2193 O O . ILE A 1 275 ? -12.747 5.664 2.708 1.00 95.81 275 ILE A O 1
ATOM 2197 N N . LEU A 1 276 ? -13.571 7.731 2.371 1.00 94.88 276 LEU A N 1
ATOM 2198 C CA . LEU A 1 276 ? -12.418 8.212 1.613 1.00 94.88 276 LEU A CA 1
ATOM 2199 C C . LEU A 1 276 ? -11.144 8.155 2.465 1.00 94.88 276 LEU A C 1
ATOM 2201 O O . LEU A 1 276 ? -10.123 7.643 2.011 1.00 94.88 276 LEU A O 1
ATOM 2205 N N . GLN A 1 277 ? -11.191 8.624 3.711 1.00 95.88 277 GLN A N 1
ATOM 2206 C CA . GLN A 1 277 ? -10.031 8.641 4.605 1.00 95.88 277 GLN A CA 1
ATOM 2207 C C . GLN A 1 277 ? -9.569 7.243 5.035 1.00 95.88 277 GLN A C 1
ATOM 2209 O O . GLN A 1 277 ? -8.368 7.049 5.258 1.00 95.88 277 GLN A O 1
ATOM 2214 N N . LEU A 1 278 ? -10.482 6.277 5.154 1.00 96.56 278 LEU A N 1
ATOM 2215 C CA . LEU A 1 278 ? -10.151 4.866 5.363 1.00 96.56 278 LEU A CA 1
ATOM 2216 C C . LEU A 1 278 ? -9.504 4.259 4.110 1.00 96.56 278 LEU A C 1
ATOM 2218 O O . LEU A 1 278 ? -8.478 3.582 4.205 1.00 96.56 278 LEU A O 1
ATOM 2222 N N . THR A 1 279 ? -10.057 4.552 2.932 1.00 96.56 279 THR A N 1
ATOM 2223 C CA . THR A 1 279 ? -9.526 4.076 1.647 1.00 96.56 279 THR A CA 1
ATOM 2224 C C . THR A 1 279 ? -8.132 4.643 1.373 1.00 96.56 279 THR A C 1
ATOM 2226 O O . THR A 1 279 ? -7.224 3.903 0.987 1.00 96.56 279 THR A O 1
ATOM 2229 N N . MET A 1 280 ? -7.921 5.932 1.659 1.00 96.12 280 MET A N 1
ATOM 2230 C CA . MET A 1 280 ? -6.617 6.593 1.573 1.00 96.12 280 MET A CA 1
ATOM 2231 C C . MET A 1 280 ? -5.594 5.968 2.517 1.00 96.12 280 MET A C 1
ATOM 2233 O O . MET A 1 280 ? -4.474 5.704 2.081 1.00 96.12 280 MET A O 1
ATOM 2237 N N . LEU A 1 281 ? -5.980 5.684 3.766 1.00 97.38 281 LEU A N 1
ATOM 2238 C CA . LEU A 1 281 ? -5.106 5.036 4.743 1.00 97.38 281 LEU A CA 1
ATOM 2239 C C . LEU A 1 281 ? -4.645 3.664 4.242 1.00 97.38 281 LEU A C 1
ATOM 2241 O O . LEU A 1 281 ? -3.443 3.404 4.178 1.00 97.38 281 LEU A O 1
ATOM 2245 N N . ALA A 1 282 ? -5.586 2.801 3.849 1.00 97.00 282 ALA A N 1
ATOM 2246 C CA . ALA A 1 282 ? -5.264 1.444 3.420 1.00 97.00 282 ALA A CA 1
ATOM 2247 C C . ALA A 1 282 ? -4.413 1.413 2.140 1.00 97.00 282 ALA A C 1
ATOM 2249 O O . ALA A 1 282 ? -3.442 0.654 2.035 1.00 97.00 282 ALA A O 1
ATOM 2250 N N . SER A 1 283 ? -4.738 2.291 1.189 1.00 96.69 283 SER A N 1
ATOM 2251 C CA . SER A 1 283 ? -3.973 2.455 -0.047 1.00 96.69 283 SER A CA 1
ATOM 2252 C C . SER A 1 283 ? -2.559 2.954 0.246 1.00 96.69 283 SER A C 1
ATOM 2254 O O . SER A 1 283 ? -1.591 2.424 -0.300 1.00 96.69 283 SER A O 1
ATOM 2256 N N . TYR A 1 284 ? -2.417 3.964 1.110 1.00 96.62 284 TYR A N 1
ATOM 2257 C CA . TYR A 1 284 ? -1.124 4.566 1.434 1.00 96.62 284 TYR A CA 1
ATOM 2258 C C . TYR A 1 284 ? -0.190 3.577 2.136 1.00 96.62 284 TYR A C 1
ATOM 2260 O O . TYR A 1 284 ? 0.974 3.466 1.766 1.00 96.62 284 TYR A O 1
ATOM 2268 N N . LEU A 1 285 ? -0.699 2.807 3.097 1.00 96.00 285 LEU A N 1
ATOM 2269 C CA . LEU A 1 285 ? 0.093 1.789 3.791 1.00 96.00 285 LEU A CA 1
ATOM 2270 C C . LEU A 1 285 ? 0.555 0.680 2.842 1.00 96.00 285 LEU A C 1
ATOM 2272 O O . LEU A 1 285 ? 1.691 0.218 2.929 1.00 96.00 285 LEU A O 1
ATOM 2276 N N . SER A 1 286 ? -0.292 0.305 1.879 1.00 95.12 286 SER A N 1
ATOM 2277 C CA . SER A 1 286 ? 0.082 -0.633 0.816 1.00 95.12 286 SER A CA 1
ATOM 2278 C C . SER A 1 286 ? 1.206 -0.096 -0.079 1.00 95.12 286 SER A C 1
ATOM 2280 O O . SER A 1 286 ? 2.047 -0.882 -0.527 1.00 95.12 286 SER A O 1
ATOM 2282 N N . PHE A 1 287 ? 1.247 1.219 -0.314 1.00 95.25 287 PHE A N 1
ATOM 2283 C CA . PHE A 1 287 ? 2.355 1.906 -0.981 1.00 95.25 287 PHE A CA 1
ATOM 2284 C C . PHE A 1 287 ? 3.619 1.923 -0.119 1.00 95.25 287 PHE A C 1
ATOM 2286 O O . PHE A 1 287 ? 4.662 1.455 -0.570 1.00 95.25 287 PHE A O 1
ATOM 2293 N N . GLU A 1 288 ? 3.523 2.387 1.129 1.00 93.44 288 GLU A N 1
ATOM 2294 C CA . GLU A 1 288 ? 4.656 2.516 2.055 1.00 93.44 288 GLU A CA 1
ATOM 2295 C C . GLU A 1 288 ? 5.354 1.163 2.266 1.00 93.44 288 GLU A C 1
ATOM 2297 O O . GLU A 1 288 ? 6.576 1.064 2.156 1.00 93.44 288 GLU A O 1
ATOM 2302 N N . ASN A 1 289 ? 4.581 0.092 2.481 1.00 93.94 289 ASN A N 1
ATOM 2303 C CA . ASN A 1 289 ? 5.119 -1.259 2.639 1.00 93.94 289 ASN A CA 1
ATOM 2304 C C . ASN A 1 289 ? 5.862 -1.742 1.383 1.00 93.94 289 ASN A C 1
ATOM 2306 O O . ASN A 1 289 ? 6.898 -2.390 1.501 1.00 93.94 289 ASN A O 1
ATOM 2310 N N . ARG A 1 290 ? 5.365 -1.425 0.180 1.00 93.19 290 ARG A N 1
ATOM 2311 C CA . ARG A 1 290 ? 6.028 -1.794 -1.084 1.00 93.19 290 ARG A CA 1
ATOM 2312 C C . ARG A 1 290 ? 7.313 -1.018 -1.304 1.00 93.19 290 ARG A C 1
ATOM 2314 O O . ARG A 1 290 ? 8.278 -1.608 -1.774 1.00 93.19 290 ARG A O 1
ATOM 2321 N N . VAL A 1 291 ? 7.353 0.260 -0.933 1.00 90.69 291 VAL A N 1
ATOM 2322 C CA . VAL A 1 291 ? 8.599 1.036 -0.947 1.00 90.69 291 VAL A CA 1
ATOM 2323 C C . VAL A 1 291 ? 9.613 0.406 0.008 1.00 90.69 291 VAL A C 1
ATOM 2325 O O . VAL A 1 291 ? 10.733 0.114 -0.402 1.00 90.69 291 VAL A O 1
ATOM 2328 N N . ALA A 1 292 ? 9.209 0.110 1.247 1.00 87.94 292 ALA A N 1
ATOM 2329 C CA . ALA A 1 292 ? 10.095 -0.502 2.236 1.00 87.94 292 ALA A CA 1
ATOM 2330 C C . ALA A 1 292 ? 10.637 -1.871 1.781 1.00 87.94 292 ALA A C 1
ATOM 2332 O O . ALA A 1 292 ? 11.840 -2.118 1.863 1.00 87.94 292 ALA A O 1
ATOM 2333 N N . LEU A 1 293 ? 9.767 -2.744 1.263 1.00 87.50 293 LEU A N 1
ATOM 2334 C CA . LEU A 1 293 ? 10.131 -4.085 0.795 1.00 87.50 293 LEU A CA 1
ATOM 2335 C C . LEU A 1 293 ? 10.949 -4.052 -0.500 1.00 87.50 293 LEU A C 1
ATOM 2337 O O . LEU A 1 293 ? 11.985 -4.706 -0.586 1.00 87.50 293 LEU A O 1
ATOM 2341 N N . GLY A 1 294 ? 10.526 -3.259 -1.486 1.00 85.31 294 GLY A N 1
ATOM 2342 C CA . GLY A 1 294 ? 11.208 -3.132 -2.775 1.00 85.31 294 GLY A CA 1
ATOM 2343 C C . GLY A 1 294 ? 12.620 -2.562 -2.645 1.00 85.31 294 GLY A C 1
ATOM 2344 O O . GLY A 1 294 ? 13.520 -2.968 -3.378 1.00 85.31 294 GLY A O 1
ATOM 2345 N N . LEU A 1 295 ? 12.831 -1.669 -1.674 1.00 83.00 295 LEU A N 1
ATOM 2346 C CA . LEU A 1 295 ? 14.143 -1.092 -1.379 1.00 83.00 295 LEU A CA 1
ATOM 2347 C C . LEU A 1 295 ? 14.926 -1.864 -0.310 1.00 83.00 295 LEU A C 1
ATOM 2349 O O . LEU A 1 295 ? 16.056 -1.492 0.002 1.00 83.00 295 LEU A O 1
ATOM 2353 N N . GLY A 1 296 ? 14.352 -2.927 0.258 1.00 77.44 296 GLY A N 1
ATOM 2354 C CA . GLY A 1 296 ? 15.019 -3.733 1.273 1.00 77.44 296 GLY A CA 1
ATOM 2355 C C . GLY A 1 296 ? 15.405 -2.947 2.526 1.00 77.44 296 GLY A C 1
ATOM 2356 O O . GLY A 1 296 ? 16.486 -3.181 3.069 1.00 77.44 296 GLY A O 1
ATOM 2357 N N . VAL A 1 297 ? 14.563 -1.999 2.953 1.00 75.31 297 VAL A N 1
ATOM 2358 C CA . VAL A 1 297 ? 14.838 -1.112 4.092 1.00 75.31 297 VAL A CA 1
ATOM 2359 C C . VAL A 1 297 ? 15.091 -1.946 5.349 1.00 75.31 297 VAL A C 1
ATOM 2361 O O . VAL A 1 297 ? 14.241 -2.725 5.784 1.00 75.31 297 VAL A O 1
ATOM 2364 N N . ALA A 1 298 ? 16.282 -1.791 5.927 1.00 70.81 298 ALA A N 1
ATOM 2365 C CA . ALA A 1 298 ? 16.687 -2.535 7.111 1.00 70.81 298 ALA A CA 1
ATOM 2366 C C . ALA A 1 298 ? 15.953 -2.041 8.366 1.00 70.81 298 ALA A C 1
ATOM 2368 O O . ALA A 1 298 ? 15.665 -0.850 8.506 1.00 70.81 298 ALA A O 1
ATOM 2369 N N . LEU A 1 299 ? 15.704 -2.961 9.300 1.00 68.88 299 LEU A N 1
ATOM 2370 C CA . LEU A 1 299 ? 15.209 -2.629 10.634 1.00 68.88 299 LEU A CA 1
ATOM 2371 C C . LEU A 1 299 ? 16.189 -1.720 11.383 1.00 68.88 299 LEU A C 1
ATOM 2373 O O . LEU A 1 299 ? 17.404 -1.795 11.197 1.00 68.88 299 LEU A O 1
ATOM 2377 N N . GLU A 1 300 ? 15.627 -0.859 12.223 1.00 67.56 300 GLU A N 1
ATOM 2378 C CA . GLU A 1 300 ? 16.367 0.042 13.102 1.00 67.56 300 GLU A CA 1
ATOM 2379 C C . GLU A 1 300 ? 16.460 -0.602 14.480 1.00 67.56 300 GLU A C 1
ATOM 2381 O O . GLU A 1 300 ? 15.451 -1.061 15.020 1.00 67.56 300 GLU A O 1
ATOM 2386 N N . PHE A 1 301 ? 17.670 -0.654 15.027 1.00 57.25 301 PHE A N 1
ATOM 2387 C CA . PHE A 1 301 ? 17.937 -1.162 16.365 1.00 57.25 301 PHE A CA 1
ATOM 2388 C C . PHE A 1 301 ? 18.818 -0.181 17.127 1.00 57.25 301 PHE A C 1
ATOM 2390 O O . PHE A 1 301 ? 19.695 0.440 16.478 1.00 57.25 301 PHE A O 1
#

Sequence (301 aa):
MSAHAEFLRAASQDTNLATQIKTDFRKAGLSDPDLRMLEFVEKLAQSPWLVVETDIKRLRQAGFNDVGILHIVLGSAHFNYLNRMADGIGIKFDYKTDIPEYKIPQESSPLASADPVRGETFHWDGSTKKPREGAIAWIEGPAATADSGRSLEPQNLYRVMGENPEARDLAREWRCYQLRATTALDARQRMRIALFISGWNRCDYSIYWYQRALTQLGEDQSLLARLAQGKAPENLGGLDQLVFQHAARLTQEPWTTKEETIEELRQAGLDDKDILQLTMLASYLSFENRVALGLGVALEF

Foldseek 3Di:
DQVVLVVVCVVVVDNQLSLCCVPPNVVNPDDLLVVLLVVLLVCLLAALLPDFLVSVVSNVVSPDDPVSLLCSLLVSLVVLLVVLLCLLLVPDDDDDDPRDDDDDDPPPDLPPPDPPDDDDFPDDPVDDDDQDVRLFLPDPQPPDDADPLPDLDLVLLLSVVVVPVVVSVVLVVVVCVLQPQDPVGHSLLLLLLLLLLCLVSVQSQSLVSSLSVNVVVVDDPVSSSCSNNSHQDPPDDQQSVLLSSSLSSSSNPSNPDDPVSVVSNVVSPDDPVNSSSSSSSSSVSSSSSSSCSSSSRGHRD